Protein AF-A0A928LEC6-F1 (afdb_monomer_lite)

Foldseek 3Di:
DDDDLDQADPVLVVVVVVVVVVLVVVVWAWAADDDPSAQKTKTWADLDPFKIWIWMWGGDRQKIKIKTAMATPVQCVPPPNVCVCNHPNADSLRHLQIAMAIGRDDVSVVVVVVVRVVRCVVCSNPDPVVSNVVSVVLVVVLLVLLVVLCVVVPWDDDDQKTWDDLDPFKIKIWGQDQDPVGRFTWTKIFIATPPDPDPRTQFIDTWDDPPQPRPDSNHDDPVRSNVSCVPTVNVVSVVVSVDRLLRVLDDVVRVVGGDDPQVPDPPRSHDPPPPVPD

Structure (mmCIF, N/CA/C/O backbone):
data_AF-A0A928LEC6-F1
#
_entry.id   AF-A0A928LEC6-F1
#
loop_
_atom_site.group_PDB
_atom_site.id
_atom_site.type_symbol
_atom_site.label_atom_id
_atom_site.label_alt_id
_atom_site.label_comp_id
_atom_site.label_asym_id
_atom_site.label_entity_id
_atom_site.label_seq_id
_atom_site.pdbx_PDB_ins_code
_atom_site.Cartn_x
_atom_site.Cartn_y
_atom_site.Cartn_z
_atom_site.occupancy
_atom_site.B_iso_or_equiv
_atom_site.auth_seq_id
_atom_site.auth_comp_id
_atom_site.auth_asym_id
_atom_site.auth_atom_id
_atom_site.pdbx_PDB_model_num
ATOM 1 N N . MET A 1 1 ? -21.096 3.100 -11.291 1.00 30.78 1 MET A N 1
ATOM 2 C CA . MET A 1 1 ? -21.038 3.917 -12.523 1.00 30.78 1 MET A CA 1
ATOM 3 C C . MET A 1 1 ? -19.631 3.785 -13.068 1.00 30.78 1 MET A C 1
ATOM 5 O O . MET A 1 1 ? -18.706 3.880 -12.272 1.00 30.78 1 MET A O 1
ATOM 9 N N . SER A 1 2 ? -19.456 3.503 -14.357 1.00 30.94 2 SER A N 1
ATOM 10 C CA . SER A 1 2 ? -18.139 3.587 -14.995 1.00 30.94 2 SER A CA 1
ATOM 11 C C . SER A 1 2 ? -17.730 5.054 -15.085 1.00 30.94 2 SER A C 1
ATOM 13 O O . SER A 1 2 ? -18.516 5.862 -15.577 1.00 30.94 2 SER A O 1
ATOM 15 N N . ALA A 1 3 ? -16.529 5.398 -14.623 1.00 36.38 3 ALA A N 1
ATOM 16 C CA . ALA A 1 3 ? -15.940 6.681 -14.977 1.00 36.38 3 ALA A CA 1
ATOM 17 C C . ALA A 1 3 ? -15.685 6.684 -16.489 1.00 36.38 3 ALA A C 1
ATOM 19 O O . ALA A 1 3 ? -15.068 5.754 -17.012 1.00 36.38 3 ALA A O 1
ATOM 20 N N . GLU A 1 4 ? -16.182 7.698 -17.192 1.00 40.38 4 GLU A N 1
ATOM 21 C CA . GLU A 1 4 ? -15.806 7.924 -18.585 1.00 40.38 4 GLU A CA 1
ATOM 22 C C . GLU A 1 4 ? -14.302 8.209 -18.626 1.00 40.38 4 GLU A C 1
ATOM 24 O O . GLU A 1 4 ? -13.801 9.050 -17.874 1.00 40.38 4 GLU A O 1
ATOM 29 N N . SER A 1 5 ? -13.562 7.495 -19.475 1.00 50.56 5 SER A N 1
ATOM 30 C CA . SER A 1 5 ? -12.120 7.688 -19.604 1.00 50.56 5 SER A CA 1
ATOM 31 C C . SER A 1 5 ? -11.840 9.008 -20.325 1.00 50.56 5 SER A C 1
ATOM 33 O O . SER A 1 5 ? -11.641 9.022 -21.543 1.00 50.56 5 SER A O 1
ATOM 35 N N . LYS A 1 6 ? -11.826 10.119 -19.573 1.00 61.12 6 LYS A N 1
ATOM 36 C CA . LYS A 1 6 ? -11.237 11.386 -20.022 1.00 61.12 6 LYS A CA 1
ATOM 37 C C . LYS A 1 6 ? -9.862 11.079 -20.621 1.00 61.12 6 LYS A C 1
ATOM 39 O O . LYS A 1 6 ? -9.008 10.502 -19.948 1.00 61.12 6 LYS A O 1
ATOM 44 N N . SER A 1 7 ? -9.637 11.480 -21.868 1.00 76.06 7 SER A N 1
ATOM 45 C CA . SER A 1 7 ? -8.299 11.464 -22.457 1.00 76.06 7 SER A CA 1
ATOM 46 C C . SER A 1 7 ? -7.363 12.331 -21.614 1.00 76.06 7 SER A C 1
ATOM 48 O O . SER A 1 7 ? -7.722 13.466 -21.296 1.00 76.06 7 SER A O 1
ATOM 50 N N . LEU A 1 8 ? -6.172 11.824 -21.284 1.00 84.19 8 LEU A N 1
ATOM 51 C CA . LEU A 1 8 ? -5.154 12.604 -20.573 1.00 84.19 8 LEU A CA 1
ATOM 52 C C . LEU A 1 8 ? -4.852 13.923 -21.312 1.00 84.19 8 LEU A C 1
ATOM 54 O O . LEU A 1 8 ? -4.849 13.918 -22.547 1.00 84.19 8 LEU A O 1
ATOM 58 N N . PRO A 1 9 ? -4.537 15.021 -20.605 1.00 89.94 9 PRO A N 1
ATOM 59 C CA . PRO A 1 9 ? -4.053 16.249 -21.231 1.00 89.94 9 PRO A CA 1
ATOM 60 C C . PRO A 1 9 ? -2.829 16.020 -22.129 1.00 89.94 9 PRO A C 1
ATOM 62 O O . PRO A 1 9 ? -2.006 15.135 -21.886 1.00 89.94 9 PRO A O 1
ATOM 65 N N . SER A 1 10 ? -2.711 16.803 -23.203 1.00 88.75 10 SER A N 1
ATOM 66 C CA . SER A 1 10 ? -1.704 16.596 -24.256 1.00 88.75 10 SER A CA 1
ATOM 67 C C . SER A 1 10 ? -0.261 16.796 -23.783 1.00 88.75 10 SER A C 1
ATOM 69 O O . SER A 1 10 ? 0.657 16.180 -24.325 1.00 88.75 10 SER A O 1
ATOM 71 N N . ASP A 1 11 ? -0.045 17.628 -22.767 1.00 90.88 11 ASP A N 1
ATOM 72 C CA . ASP A 1 11 ? 1.243 17.815 -22.098 1.00 90.88 11 ASP A CA 1
ATOM 73 C C . ASP A 1 11 ? 1.614 16.591 -21.243 1.00 90.88 11 ASP A C 1
ATOM 75 O O . ASP A 1 11 ? 2.742 16.109 -21.341 1.00 90.88 11 ASP A O 1
ATOM 79 N N . ILE A 1 12 ? 0.660 16.016 -20.499 1.00 92.94 12 ILE A N 1
ATOM 80 C CA . ILE A 1 12 ? 0.846 14.762 -19.754 1.00 92.94 12 ILE A CA 1
ATOM 81 C C . ILE A 1 12 ? 1.147 13.609 -20.720 1.00 92.94 12 ILE A C 1
ATOM 83 O O . ILE A 1 12 ? 2.111 12.876 -20.507 1.00 92.94 12 ILE A O 1
ATOM 87 N N . GLN A 1 13 ? 0.401 13.484 -21.827 1.00 90.75 13 GLN A N 1
ATOM 88 C CA . GLN A 1 13 ? 0.708 12.501 -22.878 1.00 90.75 13 GLN A CA 1
ATOM 89 C C . GLN A 1 13 ? 2.130 12.689 -23.436 1.00 90.75 13 GLN A C 1
ATOM 91 O O . GLN A 1 13 ? 2.861 11.714 -23.598 1.00 90.75 13 GLN A O 1
ATOM 96 N N . SER A 1 14 ? 2.550 13.936 -23.677 1.00 92.44 14 SER A N 1
ATOM 97 C CA . SER A 1 14 ? 3.886 14.255 -24.203 1.00 92.44 14 SER A CA 1
ATOM 98 C C . SER A 1 14 ? 5.011 13.949 -23.204 1.00 92.44 14 SER A C 1
ATOM 100 O O . SER A 1 14 ? 6.035 13.387 -23.593 1.00 92.44 14 SER A O 1
ATOM 102 N N . LYS A 1 15 ? 4.821 14.262 -21.912 1.00 93.94 15 LYS A N 1
ATOM 103 C CA . LYS A 1 15 ? 5.746 13.899 -20.822 1.00 93.94 15 LYS A CA 1
ATOM 104 C C . LYS A 1 15 ? 5.881 12.378 -20.688 1.00 93.94 15 LYS A C 1
ATOM 106 O O . LYS A 1 15 ? 6.994 11.869 -20.596 1.00 93.94 15 LYS A O 1
ATOM 111 N N . ILE A 1 16 ? 4.771 11.640 -20.741 1.00 93.94 16 ILE A N 1
ATOM 112 C CA . ILE A 1 16 ? 4.792 10.171 -20.685 1.00 93.94 16 ILE A CA 1
ATOM 113 C C . ILE A 1 16 ? 5.519 9.602 -21.905 1.00 93.94 16 ILE A C 1
ATOM 115 O O . ILE A 1 16 ? 6.412 8.779 -21.745 1.00 93.94 16 ILE A O 1
ATOM 119 N N . GLU A 1 17 ? 5.223 10.074 -23.115 1.00 93.88 17 GLU A N 1
ATOM 120 C CA . GLU A 1 17 ? 5.878 9.605 -24.342 1.00 93.88 17 GLU A CA 1
ATOM 121 C C . GLU A 1 17 ? 7.390 9.915 -24.387 1.00 93.88 17 GLU A C 1
ATOM 123 O O . GLU A 1 17 ? 8.164 9.135 -24.949 1.00 93.88 17 GLU A O 1
ATOM 128 N N . LYS A 1 18 ? 7.838 11.007 -23.746 1.00 95.88 18 LYS A N 1
ATOM 129 C CA . LYS A 1 18 ? 9.259 11.265 -23.445 1.00 95.88 18 LYS A CA 1
ATOM 130 C C . LYS A 1 18 ? 9.825 10.161 -22.542 1.00 95.88 18 LYS A C 1
ATOM 132 O O . LYS A 1 18 ? 10.801 9.516 -22.922 1.00 95.88 18 LYS A O 1
ATOM 137 N N . TYR A 1 19 ? 9.199 9.887 -21.396 1.00 96.50 19 TYR A N 1
ATOM 138 C CA . TYR A 1 19 ? 9.690 8.878 -20.445 1.00 96.50 19 TYR A CA 1
ATOM 139 C C . TYR A 1 19 ? 9.672 7.453 -21.016 1.00 96.50 19 TYR A C 1
ATOM 141 O O . TYR A 1 19 ? 10.639 6.721 -20.830 1.00 96.50 19 TYR A O 1
ATOM 149 N N . ARG A 1 20 ? 8.647 7.063 -21.788 1.00 95.38 20 ARG A N 1
ATOM 150 C CA . ARG A 1 20 ? 8.592 5.760 -22.483 1.00 95.38 20 ARG A CA 1
ATOM 151 C C . ARG A 1 20 ? 9.821 5.549 -23.379 1.00 95.38 20 ARG A C 1
ATOM 153 O O . ARG A 1 20 ? 10.425 4.474 -23.367 1.00 95.38 20 ARG A O 1
ATOM 160 N N . LYS A 1 21 ? 10.241 6.590 -24.109 1.00 96.88 21 LYS A N 1
ATOM 161 C CA . LYS A 1 21 ? 11.452 6.574 -24.951 1.00 96.88 21 LYS A CA 1
ATOM 162 C C . LYS A 1 21 ? 12.739 6.529 -24.132 1.00 96.88 21 LYS A C 1
ATOM 164 O O . LYS A 1 21 ? 13.628 5.756 -24.474 1.00 96.88 21 LYS A O 1
ATOM 169 N N . GLU A 1 22 ? 12.831 7.302 -23.051 1.00 97.12 22 GLU A N 1
ATOM 170 C CA . GLU A 1 22 ? 13.989 7.285 -22.146 1.00 97.12 22 GLU A CA 1
ATOM 171 C C . GLU A 1 22 ? 14.182 5.905 -21.489 1.00 97.12 22 GLU A C 1
ATOM 173 O O . GLU A 1 22 ? 15.276 5.348 -21.554 1.00 97.12 22 GLU A O 1
ATOM 178 N N . LEU A 1 23 ? 13.124 5.297 -20.939 1.00 97.25 23 LEU A N 1
ATOM 179 C CA . LEU A 1 23 ? 13.175 3.958 -20.328 1.00 97.25 23 LEU A CA 1
ATOM 180 C C . LEU A 1 23 ? 13.556 2.873 -21.351 1.00 97.25 23 LEU A C 1
ATOM 182 O O . LEU A 1 23 ? 14.374 1.999 -21.054 1.00 97.25 23 LEU A O 1
ATOM 186 N N . THR A 1 24 ? 13.034 2.966 -22.578 1.00 96.44 24 THR A N 1
ATOM 187 C CA . THR A 1 24 ? 13.409 2.065 -23.683 1.00 96.44 24 THR A CA 1
ATOM 188 C C . THR A 1 24 ? 14.886 2.232 -24.066 1.00 96.44 24 THR A C 1
ATOM 190 O O . THR A 1 24 ? 15.598 1.242 -24.230 1.00 96.44 24 THR A O 1
ATOM 193 N N . ALA A 1 25 ? 15.392 3.469 -24.140 1.00 97.25 25 ALA A N 1
ATOM 194 C CA . ALA A 1 25 ? 16.805 3.753 -24.417 1.00 97.25 25 ALA A CA 1
ATOM 195 C C . ALA A 1 25 ? 17.750 3.276 -23.293 1.00 97.25 25 ALA A C 1
ATOM 197 O O . ALA A 1 25 ? 18.889 2.901 -23.565 1.00 97.25 25 ALA A O 1
ATOM 198 N N . LEU A 1 26 ? 17.266 3.213 -22.047 1.00 95.88 26 LEU A N 1
ATOM 199 C CA . LEU A 1 26 ? 17.955 2.607 -20.897 1.00 95.88 26 LEU A CA 1
ATOM 200 C C . LEU A 1 26 ? 17.866 1.063 -20.869 1.00 95.88 26 LEU A C 1
ATOM 202 O O . LEU A 1 26 ? 18.343 0.419 -19.924 1.00 95.88 26 LEU A O 1
ATOM 206 N N . GLY A 1 27 ? 17.280 0.447 -21.900 1.00 96.25 27 GLY A N 1
ATOM 207 C CA . GLY A 1 27 ? 17.174 -1.003 -22.051 1.00 96.25 27 GLY A CA 1
ATOM 208 C C . GLY A 1 27 ? 16.100 -1.647 -21.173 1.00 96.25 27 GLY A C 1
ATOM 209 O O . GLY A 1 27 ? 16.264 -2.801 -20.778 1.00 96.25 27 GLY A O 1
ATOM 210 N N . MET A 1 28 ? 15.034 -0.919 -20.828 1.00 97.19 28 MET A N 1
ATOM 211 C CA . MET A 1 28 ? 13.810 -1.521 -20.291 1.00 97.19 28 MET A CA 1
ATOM 212 C C . MET A 1 28 ? 12.896 -1.992 -21.430 1.00 97.19 28 MET A C 1
ATOM 214 O O . MET A 1 28 ? 12.868 -1.402 -22.507 1.00 97.19 28 MET A O 1
ATOM 218 N N . SER A 1 29 ? 12.133 -3.054 -21.180 1.00 96.06 29 SER A N 1
ATOM 219 C CA . SER A 1 29 ? 11.074 -3.550 -22.064 1.00 96.06 29 SER A CA 1
ATOM 220 C C . SER A 1 29 ? 9.717 -3.025 -21.598 1.00 96.06 29 SER A C 1
ATOM 222 O O . SER A 1 29 ? 9.441 -3.029 -20.400 1.00 96.06 29 SER A O 1
ATOM 224 N N . GLU A 1 30 ? 8.865 -2.601 -22.529 1.00 95.12 30 GLU A N 1
ATOM 225 C CA . GLU A 1 30 ? 7.467 -2.245 -22.254 1.00 95.12 30 GLU A CA 1
ATOM 226 C C . GLU A 1 30 ? 6.567 -3.486 -22.374 1.00 95.12 30 GLU A C 1
ATOM 228 O O . GLU A 1 30 ? 6.736 -4.292 -23.290 1.00 95.12 30 GLU A O 1
ATOM 233 N N . ALA A 1 31 ? 5.609 -3.650 -21.461 1.00 92.75 31 ALA A N 1
ATOM 234 C CA . ALA A 1 31 ? 4.648 -4.750 -21.509 1.00 92.75 31 ALA A CA 1
ATOM 235 C C . ALA A 1 31 ? 3.626 -4.584 -22.652 1.00 92.75 31 ALA A C 1
ATOM 237 O O . ALA A 1 31 ? 3.082 -3.505 -22.885 1.00 92.75 31 ALA A O 1
ATOM 238 N N . THR A 1 32 ? 3.321 -5.684 -23.342 1.00 86.81 32 THR A N 1
ATOM 239 C CA . THR A 1 32 ? 2.585 -5.686 -24.623 1.00 86.81 32 THR A CA 1
ATOM 240 C C . THR A 1 32 ? 1.074 -5.440 -24.474 1.00 86.81 32 THR A C 1
ATOM 242 O O . THR A 1 32 ? 0.418 -4.989 -25.412 1.00 86.81 32 THR A O 1
ATOM 245 N N . LYS A 1 33 ? 0.491 -5.770 -23.315 1.00 66.56 33 LYS A N 1
ATOM 246 C CA . LYS A 1 33 ? -0.950 -5.743 -23.034 1.00 66.56 33 LYS A CA 1
ATOM 247 C C . LYS A 1 33 ? -1.255 -5.013 -21.722 1.00 66.56 33 LYS A C 1
ATOM 249 O O . LYS A 1 33 ? -1.420 -5.614 -20.665 1.00 66.56 33 LYS A O 1
ATOM 254 N N . ARG A 1 34 ? -1.552 -3.723 -21.836 1.00 59.88 34 ARG A N 1
ATOM 255 C CA . ARG A 1 34 ? -2.706 -3.139 -21.133 1.00 59.88 34 ARG A CA 1
ATOM 256 C C . ARG A 1 34 ? -3.550 -2.370 -22.148 1.00 59.88 34 ARG A C 1
ATOM 258 O O . ARG A 1 34 ? -3.103 -2.113 -23.261 1.00 59.88 34 ARG A O 1
ATOM 265 N N . ASN A 1 35 ? -4.814 -2.130 -21.805 1.00 61.69 35 ASN A N 1
ATOM 266 C CA . ASN A 1 35 ? -5.815 -1.547 -22.705 1.00 61.69 35 ASN A CA 1
ATOM 267 C C . ASN A 1 35 ? -5.263 -0.275 -23.402 1.00 61.69 35 ASN A C 1
ATOM 269 O O . ASN A 1 35 ? -4.761 0.587 -22.689 1.00 61.69 35 ASN A O 1
ATOM 273 N N . PRO A 1 36 ? -5.367 -0.098 -24.736 1.00 58.91 36 PRO A N 1
ATOM 274 C CA . PRO A 1 36 ? -4.869 1.105 -25.417 1.00 58.91 36 PRO A CA 1
ATOM 275 C C . PRO A 1 36 ? -5.445 2.440 -24.911 1.00 58.91 36 PRO A C 1
ATOM 277 O O . PRO A 1 36 ? -4.837 3.480 -25.136 1.00 58.91 36 PRO A O 1
ATOM 280 N N . SER A 1 37 ? -6.590 2.429 -24.214 1.00 59.06 37 SER A N 1
ATOM 281 C CA . SER A 1 37 ? -7.152 3.607 -23.530 1.00 59.06 37 SER A CA 1
ATOM 282 C C . SER A 1 37 ? -6.725 3.742 -22.054 1.00 59.06 37 SER A C 1
ATOM 284 O O . SER A 1 37 ? -7.361 4.472 -21.294 1.00 59.06 37 SER A O 1
ATOM 286 N N . SER A 1 38 ? -5.719 2.986 -21.612 1.00 73.44 38 SER A N 1
ATOM 287 C CA . SER A 1 38 ? -5.212 2.971 -20.237 1.00 73.44 38 SER A CA 1
ATOM 288 C C . SER A 1 38 ? -4.228 4.113 -20.011 1.00 73.44 38 SER A C 1
ATOM 290 O O . SER A 1 38 ? -3.266 4.259 -20.760 1.00 73.44 38 SER A O 1
ATOM 292 N N . SER A 1 39 ? -4.396 4.872 -18.928 1.00 85.44 39 SER A N 1
ATOM 293 C CA . SER A 1 39 ? -3.426 5.884 -18.492 1.00 85.44 39 SER A CA 1
ATOM 294 C C . SER A 1 39 ? -2.245 5.279 -17.717 1.00 85.44 39 SER A C 1
ATOM 296 O O . SER A 1 39 ? -1.710 5.921 -16.819 1.00 85.44 39 SER A O 1
ATOM 298 N N . HIS A 1 40 ? -1.855 4.036 -18.015 1.00 90.62 40 HIS A N 1
ATOM 299 C CA . HIS A 1 40 ? -0.952 3.221 -17.194 1.00 90.62 40 HIS A CA 1
ATOM 300 C C . HIS A 1 40 ? -0.072 2.335 -18.082 1.00 90.62 40 HIS A C 1
ATOM 302 O O . HIS A 1 40 ? -0.594 1.466 -18.786 1.00 90.62 40 HIS A O 1
ATOM 308 N N . TRP A 1 41 ? 1.242 2.553 -18.017 1.00 93.31 41 TRP A N 1
ATOM 309 C CA . TRP A 1 41 ? 2.292 1.892 -18.800 1.00 93.31 41 TRP A CA 1
ATOM 310 C C . TRP A 1 41 ? 3.282 1.189 -17.872 1.00 93.31 41 TRP A C 1
ATOM 312 O O . TRP A 1 41 ? 3.571 1.682 -16.782 1.00 93.31 41 TRP A O 1
ATOM 322 N N . TYR A 1 42 ? 3.796 0.038 -18.301 1.00 94.75 42 TYR A N 1
ATOM 323 C CA . TYR A 1 42 ? 4.443 -0.929 -17.413 1.00 94.75 42 TYR A CA 1
ATOM 324 C C . TYR A 1 42 ? 5.769 -1.393 -18.015 1.00 94.75 42 TYR A C 1
ATOM 326 O O . TYR A 1 42 ? 5.772 -2.159 -18.980 1.00 94.75 42 TYR A O 1
ATOM 334 N N . PHE A 1 43 ? 6.888 -0.915 -17.461 1.00 96.75 43 PHE A N 1
ATOM 335 C CA . PHE A 1 43 ? 8.235 -1.244 -17.928 1.00 96.75 43 PHE A CA 1
ATOM 336 C C . PHE A 1 43 ? 8.939 -2.188 -16.963 1.00 96.75 43 PHE A C 1
ATOM 338 O O . PHE A 1 43 ? 8.870 -2.024 -15.745 1.00 96.75 43 PHE A O 1
ATOM 345 N N . TYR A 1 44 ? 9.684 -3.144 -17.512 1.00 96.81 44 TYR A N 1
ATOM 346 C CA . TYR A 1 44 ? 10.502 -4.073 -16.740 1.00 96.81 44 TYR A CA 1
ATOM 347 C C . TYR A 1 44 ? 11.890 -4.261 -17.361 1.00 96.81 44 TYR A C 1
ATOM 349 O O . TYR A 1 44 ? 12.090 -4.124 -18.568 1.00 96.81 44 TYR A O 1
ATOM 357 N N . LYS A 1 45 ? 12.866 -4.617 -16.529 1.00 96.38 45 LYS A N 1
ATOM 358 C CA . LYS A 1 45 ? 14.221 -4.994 -16.938 1.00 96.38 45 LYS A CA 1
ATOM 359 C C . LYS A 1 45 ? 14.681 -6.168 -16.071 1.00 96.38 45 LYS A C 1
ATOM 361 O O . LYS A 1 45 ? 14.861 -5.972 -14.870 1.00 96.38 45 LYS A O 1
ATOM 366 N N . PRO A 1 46 ? 14.825 -7.390 -16.617 1.00 94.56 46 PRO A N 1
ATOM 367 C CA . PRO A 1 46 ? 15.352 -8.521 -15.857 1.00 94.56 46 PRO A CA 1
ATOM 368 C C . PRO A 1 46 ? 16.766 -8.209 -15.358 1.00 94.56 46 PRO A C 1
ATOM 370 O O . PRO A 1 46 ? 17.589 -7.723 -16.134 1.00 94.56 46 PRO A O 1
ATOM 373 N N . THR A 1 47 ? 17.047 -8.479 -14.082 1.00 94.50 47 THR A N 1
ATOM 374 C CA . THR A 1 47 ? 18.385 -8.262 -13.494 1.00 94.50 47 THR A CA 1
ATOM 375 C C . THR A 1 47 ? 18.990 -9.538 -12.916 1.00 94.50 47 THR A C 1
ATOM 377 O O . THR A 1 47 ? 20.211 -9.682 -12.897 1.00 94.50 47 THR A O 1
ATOM 380 N N . THR A 1 48 ? 18.153 -10.507 -12.532 1.00 91.50 48 THR A N 1
ATOM 381 C CA . THR A 1 48 ? 18.568 -11.886 -12.250 1.00 91.50 48 THR A CA 1
ATOM 382 C C . THR A 1 48 ? 17.581 -12.883 -12.858 1.00 91.50 48 THR A C 1
ATOM 384 O O . THR A 1 48 ? 16.493 -12.524 -13.307 1.00 91.50 48 THR A O 1
ATOM 387 N N . ASP A 1 49 ? 17.934 -14.165 -12.778 1.00 88.56 49 ASP A N 1
ATOM 388 C CA . ASP A 1 49 ? 17.088 -15.330 -13.060 1.00 88.56 49 ASP A CA 1
ATOM 389 C C . ASP A 1 49 ? 15.635 -15.229 -12.531 1.00 88.56 49 ASP A C 1
ATOM 391 O O . ASP A 1 49 ? 14.714 -15.795 -13.127 1.00 88.56 49 ASP A O 1
ATOM 395 N N . LEU A 1 50 ? 15.427 -14.560 -11.389 1.00 93.00 50 LEU A N 1
ATOM 396 C CA . LEU A 1 50 ? 14.163 -14.548 -10.637 1.00 93.00 50 LEU A CA 1
ATOM 397 C C . LEU A 1 50 ? 13.715 -13.148 -10.180 1.00 93.00 50 LEU A C 1
ATOM 399 O O . LEU A 1 50 ? 12.788 -13.042 -9.363 1.00 93.00 50 LEU A O 1
ATOM 403 N N . THR A 1 51 ? 14.355 -12.086 -10.680 1.00 94.81 51 THR A N 1
ATOM 404 C CA . THR A 1 51 ? 14.054 -10.690 -10.325 1.00 94.81 51 THR A CA 1
ATOM 405 C C . THR A 1 51 ? 14.131 -9.758 -11.535 1.00 94.81 51 THR A C 1
ATOM 407 O O . THR A 1 51 ? 14.951 -9.931 -12.441 1.00 94.81 51 THR A O 1
ATOM 410 N N . ALA A 1 52 ? 13.272 -8.742 -11.537 1.00 96.38 52 ALA A N 1
ATOM 411 C CA . ALA A 1 52 ? 13.311 -7.645 -12.494 1.00 96.38 52 ALA A CA 1
ATOM 412 C C . ALA A 1 52 ? 13.139 -6.307 -11.772 1.00 96.38 52 ALA A C 1
ATOM 414 O O . ALA A 1 52 ? 12.374 -6.210 -10.807 1.00 96.38 52 ALA A O 1
ATOM 415 N N . PHE A 1 53 ? 13.824 -5.284 -12.279 1.00 98.06 53 PHE A N 1
ATOM 416 C CA . PHE A 1 53 ? 13.519 -3.897 -11.963 1.00 98.06 53 PHE A CA 1
ATOM 417 C C . PHE A 1 53 ? 12.282 -3.463 -12.747 1.00 98.06 53 PHE A C 1
ATOM 419 O O . PHE A 1 53 ? 12.166 -3.774 -13.933 1.00 98.06 53 PHE A O 1
ATOM 426 N N . ILE A 1 54 ? 11.373 -2.757 -12.087 1.00 97.56 54 ILE A N 1
ATOM 427 C CA . ILE A 1 54 ? 10.075 -2.324 -12.598 1.00 97.56 54 ILE A CA 1
ATOM 428 C C . ILE A 1 54 ? 10.002 -0.799 -12.514 1.00 97.56 54 ILE A C 1
ATOM 430 O O . ILE A 1 54 ? 10.377 -0.218 -11.495 1.00 97.56 54 ILE A O 1
ATOM 434 N N . VAL A 1 55 ? 9.491 -0.163 -13.569 1.00 97.88 55 VAL A N 1
ATOM 435 C CA . VAL A 1 55 ? 9.111 1.256 -13.585 1.00 97.88 55 VAL A CA 1
ATOM 436 C C . VAL A 1 55 ? 7.755 1.370 -14.275 1.00 97.88 55 VAL A C 1
ATOM 438 O O . VAL A 1 55 ? 7.631 1.184 -15.483 1.00 97.88 55 VAL A O 1
ATOM 441 N N . ASN A 1 56 ? 6.726 1.684 -13.501 1.00 96.31 56 ASN A N 1
ATOM 442 C CA . ASN A 1 56 ? 5.365 1.858 -13.984 1.00 96.31 56 ASN A CA 1
ATOM 443 C C . ASN A 1 56 ? 5.029 3.349 -14.006 1.00 96.31 56 ASN A C 1
ATOM 445 O O . ASN A 1 56 ? 5.236 4.051 -13.017 1.00 96.31 56 ASN A O 1
ATOM 449 N N . LEU A 1 57 ? 4.500 3.829 -15.131 1.00 95.62 57 LEU A N 1
ATOM 450 C CA . LEU A 1 57 ? 4.092 5.219 -15.333 1.00 95.62 57 LEU A CA 1
ATOM 451 C C . LEU A 1 57 ? 2.567 5.290 -15.365 1.00 95.62 57 LEU A C 1
ATOM 453 O O . LEU A 1 57 ? 1.939 4.592 -16.162 1.00 95.62 57 LEU A O 1
ATOM 457 N N . LYS A 1 58 ? 1.962 6.153 -14.551 1.00 94.12 58 LYS A N 1
ATOM 458 C CA . LYS A 1 58 ? 0.515 6.385 -14.523 1.00 94.12 58 LYS A CA 1
ATOM 459 C C . LYS A 1 58 ? 0.202 7.868 -14.705 1.00 94.12 58 LYS A C 1
ATOM 461 O O . LYS A 1 58 ? 0.522 8.697 -13.859 1.00 94.12 58 LYS A O 1
ATOM 466 N N . GLY A 1 59 ? -0.436 8.207 -15.819 1.00 92.06 59 GLY A N 1
ATOM 467 C CA . GLY A 1 59 ? -0.901 9.560 -16.104 1.00 92.06 59 GLY A CA 1
ATOM 468 C C . GLY A 1 59 ? -2.186 9.895 -15.351 1.00 92.06 59 GLY A C 1
ATOM 469 O O . GLY A 1 59 ? -3.109 9.080 -15.290 1.00 92.06 59 GLY A O 1
ATOM 470 N N . ASN A 1 60 ? -2.254 11.116 -1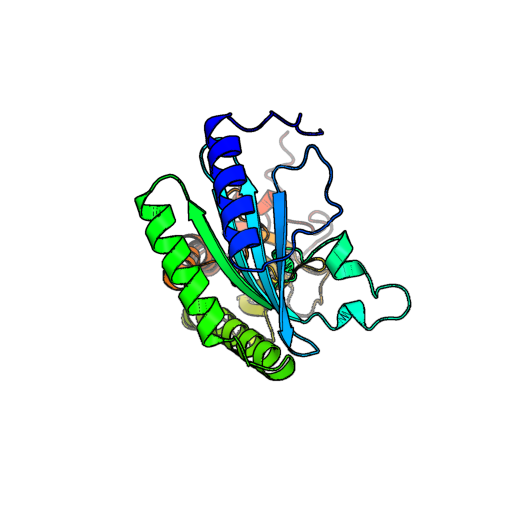4.827 1.00 91.19 60 ASN A N 1
ATOM 471 C CA . ASN A 1 60 ? -3.434 11.712 -14.202 1.00 91.19 60 ASN A CA 1
ATOM 472 C C . ASN A 1 60 ? -3.702 13.100 -14.832 1.00 91.19 60 ASN A C 1
ATOM 474 O O . ASN A 1 60 ? -2.980 13.527 -15.729 1.00 91.19 60 ASN A O 1
ATOM 478 N N . GLU A 1 61 ? -4.741 13.817 -14.389 1.00 89.81 61 GLU A N 1
ATOM 479 C CA . GLU A 1 61 ? -5.160 15.096 -15.007 1.00 89.81 61 GLU A CA 1
ATOM 480 C C . GLU A 1 61 ? -4.139 16.244 -14.822 1.00 89.81 61 GLU A C 1
ATOM 482 O O . GLU A 1 61 ? -4.153 17.189 -15.601 1.00 89.81 61 GLU A O 1
ATOM 487 N N . PHE A 1 62 ? -3.225 16.154 -13.844 1.00 90.94 62 PHE A N 1
ATOM 488 C CA . PHE A 1 62 ? -2.251 17.221 -13.535 1.00 90.94 62 PHE A CA 1
ATOM 489 C C . PHE A 1 62 ? -0.810 16.738 -13.287 1.00 90.94 62 PHE A C 1
ATOM 491 O O . PHE A 1 62 ? 0.089 17.558 -13.122 1.00 90.94 62 PHE A O 1
ATOM 498 N N . TYR A 1 63 ? -0.578 15.424 -13.219 1.00 93.88 63 TYR A N 1
ATOM 499 C CA . TYR A 1 63 ? 0.701 14.841 -12.802 1.00 93.88 63 TYR A CA 1
ATOM 500 C C . TYR A 1 63 ? 0.886 13.418 -13.339 1.00 93.88 63 TYR A C 1
ATOM 502 O O . TYR A 1 63 ? -0.067 12.772 -13.787 1.00 93.88 63 TYR A O 1
ATOM 510 N N . ILE A 1 64 ? 2.114 12.911 -13.245 1.00 95.44 64 ILE A N 1
ATOM 511 C CA . ILE A 1 64 ? 2.456 11.510 -13.511 1.00 95.44 64 ILE A CA 1
ATOM 512 C C . ILE A 1 64 ? 2.829 10.850 -12.183 1.00 95.44 64 ILE A C 1
ATOM 514 O O . ILE A 1 64 ? 3.726 11.311 -11.488 1.00 95.44 64 ILE A O 1
ATOM 518 N N . GLU A 1 65 ? 2.135 9.780 -11.820 1.00 95.19 65 GLU A N 1
ATOM 519 C CA . GLU A 1 65 ? 2.537 8.884 -10.737 1.00 95.19 65 GLU A CA 1
ATOM 520 C C . GLU A 1 65 ? 3.537 7.867 -11.305 1.00 95.19 65 GLU A C 1
ATOM 522 O O . GLU A 1 65 ? 3.298 7.279 -12.362 1.00 95.19 65 GLU A O 1
ATOM 527 N N . VAL A 1 66 ? 4.659 7.667 -10.618 1.00 96.56 66 VAL A N 1
ATOM 528 C CA . VAL A 1 66 ? 5.681 6.680 -10.976 1.00 96.56 66 VAL A CA 1
ATOM 529 C C . VAL A 1 66 ? 5.840 5.703 -9.823 1.00 96.56 66 VAL A C 1
ATOM 531 O O . VAL A 1 66 ? 6.258 6.098 -8.736 1.00 96.56 66 VAL A O 1
ATOM 534 N N . ALA A 1 67 ? 5.522 4.432 -10.059 1.00 95.69 67 ALA A N 1
ATOM 535 C CA . ALA A 1 67 ? 5.767 3.345 -9.115 1.00 95.69 67 ALA A CA 1
ATOM 536 C C . ALA A 1 67 ? 6.974 2.537 -9.596 1.00 95.69 67 ALA A C 1
ATOM 538 O O . ALA A 1 67 ? 6.989 2.068 -10.734 1.00 95.69 67 ALA A O 1
ATOM 539 N N . TYR A 1 68 ? 7.994 2.388 -8.756 1.00 97.44 68 TYR A N 1
ATOM 540 C CA . TYR A 1 68 ? 9.256 1.764 -9.152 1.00 97.44 68 TYR A CA 1
ATOM 541 C C . TYR A 1 68 ? 9.808 0.838 -8.069 1.00 97.44 68 TYR A C 1
ATOM 543 O O . TYR A 1 68 ? 9.426 0.916 -6.899 1.00 97.44 68 TYR A O 1
ATOM 551 N N . GLY A 1 69 ? 10.700 -0.065 -8.474 1.00 96.88 69 GLY A N 1
ATOM 552 C CA . GLY A 1 69 ? 11.414 -0.956 -7.565 1.00 96.88 69 GLY A CA 1
ATOM 553 C C . GLY A 1 69 ? 11.623 -2.351 -8.129 1.00 96.88 69 GLY A C 1
ATOM 554 O O . GLY A 1 69 ? 11.707 -2.533 -9.339 1.00 96.88 69 GLY A O 1
ATOM 555 N N . TYR A 1 70 ? 11.732 -3.350 -7.257 1.00 96.69 70 TYR A N 1
ATOM 556 C CA . TYR A 1 70 ? 12.071 -4.717 -7.654 1.00 96.69 70 TYR A CA 1
ATOM 557 C C . TYR A 1 70 ? 10.944 -5.703 -7.379 1.00 96.69 70 TYR A C 1
ATOM 559 O O . TYR A 1 70 ? 10.378 -5.740 -6.285 1.00 96.69 70 TYR A O 1
ATOM 567 N N . ALA A 1 71 ? 10.663 -6.551 -8.366 1.00 94.12 71 ALA A N 1
ATOM 568 C CA . ALA A 1 71 ? 9.678 -7.621 -8.291 1.00 94.12 71 ALA A CA 1
ATOM 569 C C . ALA A 1 71 ? 10.328 -8.990 -8.511 1.00 94.12 71 ALA A C 1
ATOM 571 O O . ALA A 1 71 ? 11.268 -9.124 -9.301 1.00 94.12 71 ALA A O 1
ATOM 572 N N . SER A 1 72 ? 9.801 -10.031 -7.860 1.00 90.94 72 SER A N 1
ATOM 573 C CA . SER A 1 72 ? 10.163 -11.399 -8.234 1.00 90.94 72 SER A CA 1
ATOM 574 C C . SER A 1 72 ? 9.415 -11.838 -9.488 1.00 90.94 72 SER A C 1
ATOM 576 O O . SER A 1 72 ? 8.189 -11.866 -9.512 1.00 90.94 72 SER A O 1
ATOM 578 N N . THR A 1 73 ? 10.155 -12.289 -10.496 1.00 88.94 73 THR A N 1
ATOM 579 C CA . THR A 1 73 ? 9.607 -12.847 -11.740 1.00 88.94 73 THR A CA 1
ATOM 580 C C . THR A 1 73 ? 9.230 -14.325 -11.616 1.00 88.94 73 THR A C 1
ATOM 582 O O . THR A 1 73 ? 8.857 -14.945 -12.601 1.00 88.94 73 THR A O 1
ATOM 585 N N . ALA A 1 74 ? 9.281 -14.921 -10.415 1.00 83.38 74 ALA A N 1
ATOM 586 C CA . ALA A 1 74 ? 9.059 -16.357 -10.209 1.00 83.38 74 ALA A CA 1
ATOM 587 C C . ALA A 1 74 ? 7.706 -16.882 -10.735 1.00 83.38 74 ALA A C 1
ATOM 589 O O . ALA A 1 74 ? 7.600 -18.068 -11.040 1.00 83.38 74 ALA A O 1
ATOM 590 N N . PHE A 1 75 ? 6.697 -16.015 -10.875 1.00 79.88 75 PHE A N 1
ATOM 591 C CA . PHE A 1 75 ? 5.408 -16.354 -11.482 1.00 79.88 75 PHE A CA 1
ATOM 592 C C . PHE A 1 75 ? 5.528 -16.767 -12.960 1.00 79.88 75 PHE A C 1
ATOM 594 O O . PHE A 1 75 ? 4.762 -17.618 -13.402 1.00 79.88 75 PHE A O 1
ATOM 601 N N . THR A 1 76 ? 6.521 -16.267 -13.708 1.00 77.81 76 THR A N 1
ATOM 602 C CA . THR A 1 76 ? 6.756 -16.684 -15.105 1.00 77.81 76 THR A CA 1
ATOM 603 C C . THR A 1 76 ? 7.314 -18.102 -15.224 1.00 77.81 76 THR A C 1
ATOM 605 O O . THR A 1 76 ? 7.297 -18.678 -16.304 1.00 77.81 76 THR A O 1
ATOM 608 N N . ARG A 1 77 ? 7.787 -18.706 -14.124 1.00 72.38 77 ARG A N 1
ATOM 609 C CA . ARG A 1 77 ? 8.224 -20.114 -14.098 1.00 72.38 77 ARG A CA 1
ATOM 610 C C . ARG A 1 77 ? 7.086 -21.093 -13.792 1.00 72.38 77 ARG A C 1
ATOM 612 O O . ARG A 1 77 ? 7.340 -22.284 -13.621 1.00 72.38 77 ARG A O 1
ATOM 619 N N . MET A 1 78 ? 5.843 -20.616 -13.704 1.00 77.19 78 MET A N 1
ATOM 620 C CA . MET A 1 78 ? 4.662 -21.477 -13.688 1.00 77.19 78 MET A CA 1
ATOM 621 C C . MET A 1 78 ? 4.302 -21.876 -15.122 1.00 77.19 78 MET A C 1
ATOM 623 O O . MET A 1 78 ? 4.257 -21.024 -16.005 1.00 77.19 78 MET A O 1
ATOM 627 N N . ALA A 1 79 ? 4.033 -23.164 -15.345 1.00 78.94 79 ALA A N 1
ATOM 628 C CA . ALA A 1 79 ? 3.712 -23.685 -16.672 1.00 78.94 79 ALA A CA 1
ATOM 629 C C . ALA A 1 79 ? 2.458 -23.004 -17.253 1.00 78.94 79 ALA A C 1
ATOM 631 O O . ALA A 1 79 ? 1.398 -23.019 -16.623 1.00 78.94 79 ALA A O 1
ATOM 632 N N . GLY A 1 80 ? 2.580 -22.417 -18.445 1.00 80.38 80 GLY A N 1
ATOM 633 C CA . GLY A 1 80 ? 1.537 -21.614 -19.092 1.00 80.38 80 GLY A CA 1
ATOM 634 C C . GLY A 1 80 ? 1.526 -20.125 -18.711 1.00 80.38 80 GLY A C 1
ATOM 635 O O . GLY A 1 80 ? 0.618 -19.408 -19.130 1.00 80.38 80 GLY A O 1
ATOM 636 N N . ALA A 1 81 ? 2.501 -19.648 -17.927 1.00 80.31 81 ALA A N 1
ATOM 637 C CA . ALA A 1 81 ? 2.673 -18.241 -17.548 1.00 80.31 81 ALA A CA 1
ATOM 638 C C . ALA A 1 81 ? 4.014 -17.638 -18.023 1.00 80.31 81 ALA A C 1
ATOM 640 O O . ALA A 1 81 ? 4.385 -16.540 -17.608 1.00 80.31 81 ALA A O 1
ATOM 641 N N . GLU A 1 82 ? 4.740 -18.317 -18.913 1.00 81.88 82 GLU A N 1
ATOM 642 C CA . GLU A 1 82 ? 6.110 -17.983 -19.329 1.00 81.88 82 GLU A CA 1
ATOM 643 C C . GLU A 1 82 ? 6.220 -16.565 -19.912 1.00 81.88 82 GLU A C 1
ATOM 645 O O . GLU A 1 82 ? 7.144 -15.816 -19.592 1.00 81.88 82 GLU A O 1
ATOM 650 N N . ASN A 1 83 ? 5.220 -16.158 -20.698 1.00 86.44 83 ASN A N 1
ATOM 651 C CA . ASN A 1 83 ? 5.148 -14.831 -21.314 1.00 86.44 83 ASN A CA 1
ATOM 652 C C . ASN A 1 83 ? 4.489 -13.765 -20.417 1.00 86.44 83 ASN A C 1
ATOM 654 O O . ASN A 1 83 ? 4.353 -12.623 -20.851 1.00 86.44 83 ASN A O 1
ATOM 658 N N . ALA A 1 84 ? 4.062 -14.086 -19.188 1.00 86.12 84 ALA A N 1
ATOM 659 C CA . ALA A 1 84 ? 3.204 -13.199 -18.393 1.00 86.12 84 ALA A CA 1
ATOM 660 C C . ALA A 1 84 ? 3.834 -11.824 -18.105 1.00 86.12 84 ALA A C 1
ATOM 662 O O . ALA A 1 84 ? 3.127 -10.821 -18.136 1.00 86.12 84 ALA A O 1
ATOM 663 N N . LEU A 1 85 ? 5.155 -11.760 -17.903 1.00 89.75 85 LEU A N 1
ATOM 664 C CA . LEU A 1 85 ? 5.887 -10.498 -17.733 1.00 89.75 85 LEU A CA 1
ATOM 665 C C . LEU A 1 85 ? 5.929 -9.665 -19.029 1.00 89.75 85 LEU A C 1
ATOM 667 O O . LEU A 1 85 ? 5.773 -8.450 -18.979 1.00 89.75 85 LEU A O 1
ATOM 671 N N . VAL A 1 86 ? 6.093 -10.318 -20.186 1.00 90.31 86 VAL A N 1
ATOM 672 C CA . VAL A 1 86 ? 6.135 -9.675 -21.515 1.00 90.31 86 VAL A CA 1
ATOM 673 C C . VAL A 1 86 ? 4.757 -9.150 -21.919 1.00 90.31 86 VAL A C 1
ATOM 675 O O . VAL A 1 86 ? 4.635 -8.097 -22.546 1.00 90.31 86 VAL A O 1
ATOM 678 N N . GLU A 1 87 ? 3.701 -9.881 -21.566 1.00 89.19 87 GLU A N 1
ATOM 679 C CA . GLU A 1 87 ? 2.331 -9.470 -21.840 1.00 89.19 87 GLU A CA 1
ATOM 680 C C . GLU A 1 87 ? 1.839 -8.407 -20.853 1.00 89.19 87 GLU A C 1
ATOM 682 O O . GLU A 1 87 ? 1.393 -7.356 -21.294 1.00 89.19 87 GLU A O 1
ATOM 687 N N . TRP A 1 88 ? 1.927 -8.637 -19.542 1.00 87.50 88 TRP A N 1
ATOM 688 C CA . TRP A 1 88 ? 1.183 -7.860 -18.537 1.00 87.50 88 TRP A CA 1
ATOM 689 C C . TRP A 1 88 ? 2.061 -6.990 -17.623 1.00 87.50 88 TRP A C 1
ATOM 691 O O . TRP A 1 88 ? 1.533 -6.173 -16.865 1.00 87.50 88 TRP A O 1
ATOM 701 N N . GLY A 1 89 ? 3.389 -7.143 -17.685 1.00 91.06 89 GLY A N 1
ATOM 702 C CA . GLY A 1 89 ? 4.327 -6.468 -16.789 1.00 91.06 89 GLY A CA 1
ATOM 703 C C . GLY A 1 89 ? 4.208 -6.971 -15.348 1.00 91.06 89 GLY A C 1
ATOM 704 O O . GLY A 1 89 ? 4.035 -8.165 -15.105 1.00 91.06 89 GLY A O 1
ATOM 705 N N . VAL A 1 90 ? 4.303 -6.048 -14.389 1.00 90.94 90 VAL A N 1
ATOM 706 C CA . VAL A 1 90 ? 4.044 -6.282 -12.958 1.00 90.94 90 VAL A CA 1
ATOM 707 C C . VAL A 1 90 ? 3.166 -5.137 -12.451 1.00 90.94 90 VAL A C 1
ATOM 709 O O . VAL A 1 90 ? 3.438 -3.978 -12.768 1.00 90.94 90 VAL A O 1
ATOM 712 N N . SER A 1 91 ? 2.097 -5.424 -11.700 1.00 89.56 91 SER A N 1
ATOM 713 C CA . SER A 1 91 ? 1.278 -4.360 -11.096 1.00 89.56 91 SER A CA 1
ATOM 714 C C . SER A 1 91 ? 2.034 -3.678 -9.951 1.00 89.56 91 SER A C 1
ATOM 716 O O . SER A 1 91 ? 2.879 -4.305 -9.320 1.00 89.56 91 SER A O 1
ATOM 718 N N . ASP A 1 92 ? 1.728 -2.413 -9.652 1.00 90.38 92 ASP A N 1
ATOM 719 C CA . ASP A 1 92 ? 2.387 -1.680 -8.557 1.00 90.38 92 ASP A CA 1
ATOM 720 C C . ASP A 1 92 ? 2.296 -2.447 -7.228 1.00 90.38 92 ASP A C 1
ATOM 722 O O . ASP A 1 92 ? 3.259 -2.519 -6.472 1.00 90.38 92 ASP A O 1
ATOM 726 N N . GLU A 1 93 ? 1.143 -3.068 -6.977 1.00 87.19 93 GLU A N 1
ATOM 727 C CA . GLU A 1 93 ? 0.823 -3.822 -5.766 1.00 87.19 93 GLU A CA 1
ATOM 728 C C . GLU A 1 93 ? 1.635 -5.126 -5.630 1.00 87.19 93 GLU A C 1
ATOM 730 O O . GLU A 1 93 ? 1.873 -5.571 -4.500 1.00 87.19 93 GLU A O 1
ATOM 735 N N . ASP A 1 94 ? 2.103 -5.688 -6.754 1.00 88.25 94 ASP A N 1
ATOM 736 C CA . ASP A 1 94 ? 2.938 -6.898 -6.849 1.00 88.25 94 ASP A CA 1
ATOM 737 C C . ASP A 1 94 ? 4.452 -6.612 -6.777 1.00 88.25 94 ASP A C 1
ATOM 739 O O . ASP A 1 94 ? 5.250 -7.531 -6.544 1.00 88.25 94 ASP A O 1
ATOM 743 N N . ILE A 1 95 ? 4.884 -5.355 -6.961 1.00 92.44 95 ILE A N 1
ATOM 744 C CA . ILE A 1 95 ? 6.298 -4.982 -6.805 1.00 92.44 95 ILE A CA 1
ATOM 745 C C . ILE A 1 95 ? 6.714 -5.268 -5.349 1.00 92.44 95 ILE A C 1
ATOM 747 O O . ILE A 1 95 ? 6.086 -4.806 -4.395 1.00 92.44 95 ILE A O 1
ATOM 751 N N . THR A 1 96 ? 7.766 -6.078 -5.188 1.00 92.62 96 THR A N 1
ATOM 752 C CA . THR A 1 96 ? 8.143 -6.747 -3.930 1.00 92.62 96 THR A CA 1
ATOM 753 C C . THR A 1 96 ? 8.841 -5.809 -2.944 1.00 92.62 96 THR A C 1
ATOM 755 O O . THR A 1 96 ? 8.525 -5.840 -1.755 1.00 92.62 96 THR A O 1
ATOM 758 N N . ILE A 1 97 ? 9.752 -4.966 -3.439 1.00 92.94 97 ILE A N 1
ATOM 759 C CA . ILE A 1 97 ? 10.190 -3.733 -2.772 1.00 92.94 97 ILE A CA 1
ATOM 760 C C . ILE A 1 97 ? 9.807 -2.598 -3.705 1.00 92.94 97 ILE A C 1
ATOM 762 O O . ILE A 1 97 ? 10.348 -2.542 -4.810 1.00 92.94 97 ILE A O 1
ATOM 766 N N . ARG A 1 98 ? 8.924 -1.701 -3.271 1.00 93.38 98 ARG A N 1
ATOM 767 C CA . ARG A 1 98 ? 8.510 -0.548 -4.078 1.00 93.38 98 ARG A CA 1
ATOM 768 C C . ARG A 1 98 ? 8.601 0.772 -3.347 1.00 93.38 98 ARG A C 1
ATOM 770 O O . ARG A 1 98 ? 8.583 0.816 -2.118 1.00 93.38 98 ARG A O 1
ATOM 777 N N . GLU A 1 99 ? 8.637 1.820 -4.152 1.00 93.75 99 GLU A N 1
ATOM 778 C CA . GLU A 1 99 ? 8.453 3.215 -3.778 1.00 93.75 99 GLU A CA 1
ATOM 779 C C . GLU A 1 99 ? 7.563 3.879 -4.845 1.00 93.75 99 GLU A C 1
ATOM 781 O O . GLU A 1 99 ? 7.414 3.362 -5.960 1.00 93.75 99 GLU A O 1
ATOM 786 N N . LYS A 1 100 ? 6.922 5.001 -4.498 1.00 93.44 100 LYS A N 1
ATOM 787 C CA . LYS A 1 100 ? 6.128 5.801 -5.438 1.00 93.44 100 LYS A CA 1
ATOM 788 C C . LYS A 1 100 ? 6.539 7.263 -5.364 1.00 93.44 100 LYS A C 1
ATOM 790 O O . LYS A 1 100 ? 6.839 7.772 -4.289 1.00 93.44 100 LYS A O 1
ATOM 795 N N . MET A 1 101 ? 6.496 7.942 -6.502 1.00 93.81 101 MET A N 1
ATOM 796 C CA . MET A 1 101 ? 6.664 9.390 -6.601 1.00 93.81 101 MET A CA 1
ATOM 797 C C . MET A 1 101 ? 5.597 10.006 -7.502 1.00 93.81 101 MET A C 1
ATOM 799 O O . MET A 1 101 ? 5.034 9.345 -8.374 1.00 93.81 101 MET A O 1
ATOM 803 N N . ILE A 1 102 ? 5.335 11.292 -7.288 1.00 94.44 102 ILE A N 1
ATOM 804 C CA . ILE A 1 102 ? 4.491 12.126 -8.141 1.00 94.44 102 ILE A CA 1
ATOM 805 C C . ILE A 1 102 ? 5.406 13.120 -8.857 1.00 94.44 102 ILE A C 1
ATOM 807 O O . ILE A 1 102 ? 6.265 13.724 -8.225 1.00 94.44 102 ILE A O 1
ATOM 811 N N . ILE A 1 103 ? 5.218 13.271 -10.167 1.00 96.62 103 ILE A N 1
ATOM 812 C CA . ILE A 1 103 ? 5.902 14.252 -11.009 1.00 96.62 103 ILE A CA 1
ATOM 813 C C . ILE A 1 103 ? 4.867 15.256 -11.513 1.00 96.62 103 ILE A C 1
ATOM 815 O O . ILE A 1 103 ? 4.084 14.957 -12.423 1.00 96.62 103 ILE A O 1
ATOM 819 N N . CYS A 1 104 ? 4.871 16.448 -10.922 1.00 95.00 104 CYS A N 1
ATOM 820 C CA . CYS A 1 104 ? 4.147 17.615 -11.411 1.00 95.00 104 CYS A CA 1
ATOM 821 C C . CYS A 1 104 ? 5.035 18.389 -12.397 1.00 95.00 104 CYS A C 1
ATOM 823 O O . CYS A 1 104 ? 4.629 18.646 -13.538 1.00 95.00 104 CYS A O 1
ATOM 825 N N . ASP A 1 105 ? 6.267 18.707 -11.987 1.00 94.06 105 ASP A N 1
ATOM 826 C CA . ASP A 1 105 ? 7.187 19.588 -12.716 1.00 94.06 105 ASP A CA 1
ATOM 827 C C . ASP A 1 105 ? 8.600 19.000 -12.953 1.00 94.06 105 ASP A C 1
ATOM 829 O O . ASP A 1 105 ? 8.832 17.796 -12.847 1.00 94.06 105 ASP A O 1
ATOM 833 N N . GLU A 1 106 ? 9.530 19.850 -13.397 1.00 94.31 106 GLU A N 1
ATOM 834 C CA . GLU A 1 106 ? 10.909 19.478 -13.736 1.00 94.31 106 GLU A CA 1
ATOM 835 C C . GLU A 1 106 ? 11.790 19.215 -12.501 1.00 94.31 106 GLU A C 1
ATOM 837 O O . GLU A 1 106 ? 12.700 18.387 -12.569 1.00 94.31 106 GLU A O 1
ATOM 842 N N . ALA A 1 107 ? 11.512 19.850 -11.357 1.00 96.50 107 ALA A N 1
ATOM 843 C CA . ALA A 1 107 ? 12.217 19.564 -10.111 1.00 96.50 107 ALA A CA 1
ATOM 844 C C . ALA A 1 107 ? 11.836 18.171 -9.589 1.00 96.50 107 ALA A C 1
ATOM 846 O O . ALA A 1 107 ? 12.724 17.394 -9.224 1.00 96.50 107 ALA A O 1
ATOM 847 N N . ASP A 1 108 ? 10.548 17.814 -9.655 1.00 96.31 108 ASP A N 1
ATOM 848 C CA . ASP A 1 108 ? 10.097 16.449 -9.365 1.00 96.31 108 ASP A CA 1
ATOM 849 C C . ASP A 1 108 ? 10.741 15.429 -10.321 1.00 96.31 108 ASP A C 1
ATOM 851 O O . ASP A 1 108 ? 11.193 14.374 -9.876 1.00 96.31 108 ASP A O 1
ATOM 855 N N . GLU A 1 109 ? 10.832 15.734 -11.627 1.00 95.88 109 GLU A N 1
ATOM 856 C CA . GLU A 1 109 ? 11.463 14.848 -12.621 1.00 95.88 109 GLU A CA 1
ATOM 857 C C . GLU A 1 109 ? 12.932 14.553 -12.270 1.00 95.88 109 GLU A C 1
ATOM 859 O O . GLU A 1 109 ? 13.369 13.401 -12.350 1.00 95.88 109 GLU A O 1
ATOM 864 N N . ILE A 1 110 ? 13.693 15.571 -11.852 1.00 96.31 110 ILE A N 1
ATOM 865 C CA . ILE A 1 110 ? 15.102 15.430 -11.454 1.00 96.31 110 ILE A CA 1
ATOM 866 C C . ILE A 1 110 ? 15.235 14.544 -10.206 1.00 96.31 110 ILE A C 1
ATOM 868 O O . ILE A 1 110 ? 16.072 13.637 -10.182 1.00 96.31 110 ILE A O 1
ATOM 872 N N . ILE A 1 111 ? 14.401 14.766 -9.183 1.00 96.81 111 ILE A N 1
ATOM 873 C CA . ILE A 1 111 ? 14.435 13.974 -7.942 1.00 96.81 111 ILE A CA 1
ATOM 874 C C . ILE A 1 111 ? 14.011 12.526 -8.226 1.00 96.81 111 ILE A C 1
ATOM 876 O O . ILE A 1 111 ? 14.689 11.596 -7.784 1.00 96.81 111 ILE A O 1
ATOM 880 N N . ALA A 1 112 ? 12.951 12.322 -9.014 1.00 96.31 112 ALA A N 1
ATOM 881 C CA . ALA A 1 112 ? 12.458 11.000 -9.384 1.00 96.31 112 ALA A CA 1
ATOM 882 C C . ALA A 1 112 ? 13.498 10.198 -10.172 1.00 96.31 112 ALA A C 1
ATOM 884 O O . ALA A 1 112 ? 13.788 9.059 -9.813 1.00 96.31 112 ALA A O 1
ATOM 885 N N . LYS A 1 113 ? 14.134 10.793 -11.190 1.00 96.12 113 LYS A N 1
ATOM 886 C CA . LYS A 1 113 ? 15.206 10.128 -11.952 1.00 96.12 113 LYS A CA 1
ATOM 887 C C . LYS A 1 113 ? 16.385 9.727 -11.063 1.00 96.12 113 LYS A C 1
ATOM 889 O O . LYS A 1 113 ? 16.903 8.623 -11.218 1.00 96.12 113 LYS A O 1
ATOM 894 N N . SER A 1 114 ? 16.758 10.577 -10.104 1.00 97.12 114 SER A N 1
ATOM 895 C CA . SER A 1 114 ? 17.793 10.266 -9.111 1.00 97.12 114 SER A CA 1
ATOM 896 C C . SER A 1 114 ? 17.401 9.072 -8.225 1.00 97.12 114 SER A C 1
ATOM 898 O O . SER A 1 114 ? 18.161 8.113 -8.107 1.00 97.12 114 SER A O 1
ATOM 900 N N . LYS A 1 115 ? 16.179 9.071 -7.671 1.00 97.06 115 LYS A N 1
ATOM 901 C CA . LYS A 1 115 ? 15.689 8.009 -6.773 1.00 97.06 115 LYS A CA 1
ATOM 902 C C . LYS A 1 115 ? 15.456 6.666 -7.467 1.00 97.06 115 LYS A C 1
ATOM 904 O O . LYS A 1 115 ? 15.781 5.622 -6.903 1.00 97.06 115 LYS A O 1
ATOM 909 N N . ILE A 1 116 ? 14.971 6.682 -8.707 1.00 97.44 116 ILE A N 1
ATOM 910 C CA . ILE A 1 116 ? 14.817 5.484 -9.545 1.00 97.44 116 ILE A CA 1
ATOM 911 C C . ILE A 1 116 ? 16.192 4.851 -9.825 1.00 97.44 116 ILE A C 1
ATOM 913 O O . ILE A 1 116 ? 16.324 3.631 -9.731 1.00 97.44 116 ILE A O 1
ATOM 917 N N . ALA A 1 117 ? 17.223 5.657 -10.109 1.00 96.88 117 ALA A N 1
ATOM 918 C CA . ALA A 1 117 ? 18.590 5.169 -10.310 1.00 96.88 117 ALA A CA 1
ATOM 919 C C . ALA A 1 117 ? 19.218 4.625 -9.011 1.00 96.88 117 ALA A C 1
ATOM 921 O O . ALA A 1 117 ? 19.730 3.508 -9.002 1.00 96.88 117 ALA A O 1
ATOM 922 N N . GLU A 1 118 ? 19.096 5.356 -7.897 1.00 97.44 118 GLU A N 1
ATOM 923 C CA . GLU A 1 118 ? 19.551 4.925 -6.566 1.00 97.44 118 GLU A CA 1
ATOM 924 C C . GLU A 1 118 ? 18.950 3.565 -6.176 1.00 97.44 118 GLU A C 1
ATOM 926 O O . GLU A 1 118 ? 19.666 2.670 -5.720 1.00 97.44 118 GLU A O 1
ATOM 931 N N . MET A 1 119 ? 17.648 3.368 -6.412 1.00 96.25 119 MET A N 1
ATOM 932 C CA . MET A 1 119 ? 16.981 2.096 -6.141 1.00 96.25 119 MET A CA 1
ATOM 933 C C . MET A 1 119 ? 17.395 0.986 -7.117 1.00 96.25 119 MET A C 1
ATOM 935 O O . MET A 1 119 ? 17.546 -0.158 -6.681 1.00 96.25 119 MET A O 1
ATOM 939 N N . TYR A 1 120 ? 17.599 1.297 -8.404 1.00 97.38 120 TYR A N 1
ATOM 940 C CA . TYR A 1 120 ? 18.105 0.345 -9.399 1.00 97.38 120 TYR A CA 1
ATOM 941 C C . TYR A 1 120 ? 19.469 -0.212 -8.981 1.00 97.38 120 TYR A C 1
ATOM 943 O O . TYR A 1 120 ? 19.600 -1.431 -8.859 1.00 97.38 120 TYR A O 1
ATOM 951 N N . ASP A 1 121 ? 20.435 0.665 -8.694 1.00 96.81 121 ASP A N 1
ATOM 952 C CA . ASP A 1 121 ? 21.808 0.287 -8.343 1.00 96.81 121 ASP A CA 1
ATOM 953 C C . ASP A 1 121 ? 21.880 -0.446 -6.992 1.00 96.81 121 ASP A C 1
ATOM 955 O O . ASP A 1 121 ? 22.599 -1.439 -6.868 1.00 96.81 121 ASP A O 1
ATOM 959 N N . THR A 1 122 ? 21.084 -0.024 -5.998 1.00 95.62 122 THR A N 1
ATOM 960 C CA . THR A 1 122 ? 21.055 -0.627 -4.646 1.00 95.62 122 THR A CA 1
ATOM 961 C C . THR A 1 122 ? 20.719 -2.121 -4.658 1.00 95.62 122 THR A C 1
ATOM 963 O O . THR A 1 122 ? 21.235 -2.873 -3.830 1.00 95.62 122 THR A O 1
ATOM 966 N N . TYR A 1 123 ? 19.862 -2.563 -5.583 1.00 95.25 123 TYR A N 1
ATOM 967 C CA . TYR A 1 123 ? 19.322 -3.928 -5.607 1.00 95.25 123 TYR A CA 1
ATOM 968 C C . TYR A 1 123 ? 19.630 -4.707 -6.901 1.00 95.25 123 TYR A C 1
ATOM 970 O O . TYR A 1 123 ? 19.124 -5.816 -7.084 1.00 95.25 123 TYR A O 1
ATOM 978 N N . LEU A 1 124 ? 20.481 -4.168 -7.787 1.00 95.38 124 LEU A N 1
ATOM 979 C CA . LEU A 1 124 ? 20.746 -4.698 -9.135 1.00 95.38 124 LEU A CA 1
ATOM 980 C C . LEU A 1 124 ? 21.061 -6.200 -9.169 1.00 95.38 124 LEU A C 1
ATOM 982 O O . LEU A 1 124 ? 20.557 -6.929 -10.024 1.00 95.38 124 LEU A O 1
ATOM 986 N N . HIS A 1 125 ? 21.869 -6.663 -8.217 1.00 94.44 125 HIS A N 1
ATOM 987 C CA . HIS A 1 125 ? 22.315 -8.054 -8.114 1.00 94.44 125 HIS A CA 1
ATOM 988 C C . HIS A 1 125 ? 21.678 -8.817 -6.940 1.00 94.44 125 HIS A C 1
ATOM 990 O O . HIS A 1 125 ? 22.094 -9.935 -6.643 1.00 94.44 125 HIS A O 1
ATOM 996 N N . THR A 1 126 ? 20.673 -8.244 -6.268 1.00 94.50 126 THR A N 1
ATOM 997 C CA . THR A 1 126 ? 20.024 -8.882 -5.115 1.00 94.50 126 THR A CA 1
ATOM 998 C C . THR A 1 126 ? 19.133 -10.046 -5.569 1.00 94.50 126 THR A C 1
ATOM 1000 O O . THR A 1 126 ? 18.203 -9.841 -6.359 1.00 94.50 126 THR A O 1
ATOM 1003 N N . PRO A 1 127 ? 19.359 -11.279 -5.076 1.00 94.00 127 PRO A N 1
ATOM 1004 C CA . PRO A 1 127 ? 18.527 -12.420 -5.423 1.00 94.00 127 PRO A CA 1
ATOM 1005 C C . PRO A 1 127 ? 17.134 -12.315 -4.788 1.00 94.00 127 PRO A C 1
ATOM 1007 O O . PRO A 1 127 ? 16.925 -11.677 -3.753 1.00 94.00 127 PRO A O 1
ATOM 1010 N N . LYS A 1 128 ? 16.169 -13.016 -5.393 1.00 94.06 128 LYS A N 1
ATOM 1011 C CA . LYS A 1 128 ? 14.755 -13.051 -4.982 1.00 94.06 128 LYS A CA 1
ATOM 1012 C C . LYS A 1 128 ? 14.544 -13.169 -3.468 1.00 94.06 128 LYS A C 1
ATOM 1014 O O . LYS A 1 128 ? 13.741 -12.429 -2.904 1.00 94.06 128 LYS A O 1
ATOM 1019 N N . ASP A 1 129 ? 15.209 -14.122 -2.824 1.00 94.38 129 ASP A N 1
ATOM 1020 C CA . ASP A 1 129 ? 14.907 -14.460 -1.431 1.00 94.38 129 ASP A CA 1
ATOM 1021 C C . ASP A 1 129 ? 15.483 -13.424 -0.445 1.00 94.38 129 ASP A C 1
ATOM 1023 O O . ASP A 1 129 ? 14.925 -13.227 0.636 1.00 94.38 129 ASP A O 1
ATOM 1027 N N . GLU A 1 130 ? 16.511 -12.669 -0.853 1.00 94.50 130 GLU A N 1
ATOM 1028 C CA . GLU A 1 130 ? 16.986 -11.481 -0.133 1.00 94.50 130 GLU A CA 1
ATOM 1029 C C . GLU A 1 130 ? 16.022 -10.300 -0.299 1.00 94.50 130 GLU A C 1
ATOM 1031 O O . GLU A 1 130 ? 15.677 -9.666 0.697 1.00 94.50 130 GLU A O 1
ATOM 1036 N N . LEU A 1 131 ? 15.481 -10.051 -1.502 1.00 93.38 131 LEU A N 1
ATOM 1037 C CA . LEU A 1 131 ? 14.403 -9.062 -1.688 1.00 93.38 131 LEU A CA 1
ATOM 1038 C C . LEU A 1 131 ? 13.183 -9.385 -0.812 1.00 93.38 131 LEU A C 1
ATOM 1040 O O . LEU A 1 131 ? 12.631 -8.501 -0.158 1.00 93.38 131 LEU A O 1
ATOM 1044 N N . LEU A 1 132 ? 12.781 -10.656 -0.731 1.00 93.31 132 LEU A N 1
ATOM 1045 C CA . LEU A 1 132 ? 11.690 -11.088 0.150 1.00 93.31 132 LEU A CA 1
ATOM 1046 C C . LEU A 1 132 ? 12.023 -10.891 1.641 1.00 93.31 132 LEU A C 1
ATOM 1048 O O . LEU A 1 132 ? 11.125 -10.591 2.435 1.00 93.31 132 LEU A O 1
ATOM 1052 N N . LEU A 1 133 ? 13.295 -11.010 2.035 1.00 94.69 133 LEU A N 1
ATOM 1053 C CA . LEU A 1 133 ? 13.751 -10.699 3.390 1.00 94.69 133 LEU A CA 1
ATOM 1054 C C . LEU A 1 133 ? 13.716 -9.187 3.673 1.00 94.69 133 LEU A C 1
ATOM 1056 O O . LEU A 1 133 ? 13.188 -8.787 4.712 1.00 94.69 133 LEU A O 1
ATOM 1060 N N . PHE A 1 134 ? 14.180 -8.345 2.744 1.00 92.88 134 PHE A N 1
ATOM 1061 C CA . PHE A 1 134 ? 14.070 -6.886 2.853 1.00 92.88 134 PHE A CA 1
ATOM 1062 C C . PHE A 1 134 ? 12.604 -6.434 2.953 1.00 92.88 134 PHE A C 1
ATOM 1064 O O . PHE A 1 134 ? 12.279 -5.608 3.807 1.00 92.88 134 PHE A O 1
ATOM 1071 N N . ALA A 1 135 ? 11.695 -7.026 2.170 1.00 91.88 135 ALA A N 1
ATOM 1072 C CA . ALA A 1 135 ? 10.265 -6.707 2.198 1.00 91.88 135 ALA A CA 1
ATOM 1073 C C . ALA A 1 135 ? 9.646 -7.066 3.556 1.00 91.88 135 ALA A C 1
ATOM 1075 O O . ALA A 1 135 ? 8.911 -6.282 4.162 1.00 91.88 135 ALA A O 1
ATOM 1076 N N . LYS A 1 136 ? 10.001 -8.243 4.083 1.00 92.75 136 LYS A N 1
ATOM 1077 C CA . LYS A 1 136 ? 9.590 -8.724 5.407 1.00 92.75 136 LYS A CA 1
ATOM 1078 C C . LYS A 1 136 ? 10.088 -7.818 6.538 1.00 92.75 136 LYS A C 1
ATOM 1080 O O . LYS A 1 136 ? 9.341 -7.589 7.491 1.00 92.75 136 LYS A O 1
ATOM 1085 N N . GLU A 1 137 ? 11.303 -7.284 6.439 1.00 93.25 137 GLU A N 1
ATOM 1086 C CA . GLU A 1 137 ? 11.869 -6.372 7.437 1.00 93.25 137 GLU A CA 1
ATOM 1087 C C . GLU A 1 137 ? 11.311 -4.937 7.315 1.00 93.25 137 GLU A C 1
ATOM 1089 O O . GLU A 1 137 ? 10.897 -4.391 8.341 1.00 93.25 137 GLU A O 1
ATOM 1094 N N . LYS A 1 138 ? 11.130 -4.375 6.100 1.00 91.62 138 LYS A N 1
ATOM 1095 C CA . LYS A 1 138 ? 10.337 -3.138 5.879 1.00 91.62 138 LYS A CA 1
ATOM 1096 C C . LYS A 1 138 ? 8.938 -3.291 6.520 1.00 91.62 138 LYS A C 1
ATOM 1098 O O . LYS A 1 138 ? 8.525 -2.456 7.327 1.00 91.62 138 LYS A O 1
ATOM 1103 N N . ARG A 1 139 ? 8.239 -4.409 6.267 1.00 91.81 139 ARG A N 1
ATOM 1104 C CA . ARG A 1 139 ? 6.891 -4.705 6.809 1.00 91.81 139 ARG A CA 1
ATOM 1105 C C . ARG A 1 139 ? 6.871 -4.795 8.333 1.00 91.81 139 ARG A C 1
ATOM 1107 O O . ARG A 1 139 ? 5.943 -4.319 8.987 1.00 91.81 139 ARG A O 1
ATOM 1114 N N . LYS A 1 140 ? 7.893 -5.417 8.917 1.00 92.88 140 LYS A N 1
ATOM 1115 C CA . LYS A 1 140 ? 8.076 -5.542 10.368 1.00 92.88 140 LYS A CA 1
ATOM 1116 C C . LYS A 1 140 ? 8.312 -4.179 11.020 1.00 92.88 140 LYS A C 1
ATOM 1118 O O . LYS A 1 140 ? 7.727 -3.943 12.076 1.00 92.88 140 LYS A O 1
ATOM 1123 N N . ALA A 1 141 ? 9.072 -3.282 10.386 1.00 92.56 141 ALA A N 1
ATOM 1124 C CA . ALA A 1 141 ? 9.267 -1.907 10.847 1.00 92.56 141 ALA A CA 1
ATOM 1125 C C . ALA A 1 141 ? 7.964 -1.082 10.789 1.00 92.56 141 ALA A C 1
ATOM 1127 O O . ALA A 1 141 ? 7.598 -0.447 11.775 1.00 92.56 141 ALA A O 1
ATOM 1128 N N . PHE A 1 142 ? 7.201 -1.161 9.694 1.00 93.00 142 PHE A N 1
ATOM 1129 C CA . PHE A 1 142 ? 5.859 -0.562 9.575 1.00 93.00 142 PHE A CA 1
ATOM 1130 C C . PHE A 1 142 ? 4.911 -1.029 10.700 1.00 93.00 142 PHE A C 1
ATOM 1132 O O . PHE A 1 142 ? 4.365 -0.225 11.458 1.00 93.00 142 PHE A O 1
ATOM 1139 N N . ILE A 1 143 ? 4.809 -2.343 10.922 1.00 94.69 143 ILE A N 1
ATOM 1140 C CA . ILE A 1 143 ? 4.015 -2.924 12.017 1.00 94.69 143 ILE A CA 1
ATOM 1141 C C . ILE A 1 143 ? 4.583 -2.566 13.420 1.00 94.69 143 ILE A C 1
ATOM 1143 O O . ILE A 1 143 ? 3.861 -2.635 1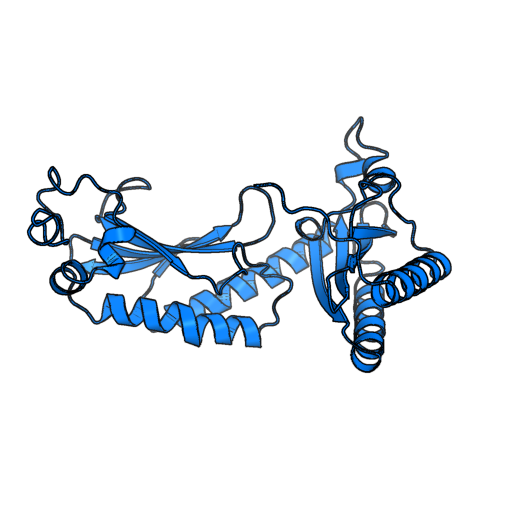4.421 1.00 94.69 143 ILE A O 1
ATOM 1147 N N . GLN A 1 144 ? 5.860 -2.184 13.539 1.00 95.06 144 GLN A N 1
ATOM 1148 C CA . GLN A 1 144 ? 6.451 -1.673 14.785 1.00 95.06 144 GLN A CA 1
ATOM 1149 C C . GLN A 1 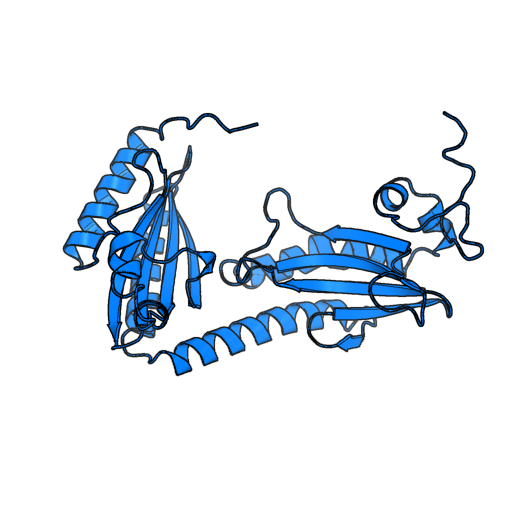144 ? 6.107 -0.198 15.052 1.00 95.06 144 GLN A C 1
ATOM 1151 O O . GLN A 1 144 ? 5.933 0.150 16.218 1.00 95.06 144 GLN A O 1
ATOM 1156 N N . GLN A 1 145 ? 5.919 0.640 14.027 1.00 95.19 145 GLN A N 1
ATOM 1157 C CA . GLN A 1 145 ? 5.452 2.027 14.196 1.00 95.19 145 GLN A CA 1
ATOM 1158 C C . GLN A 1 145 ? 4.048 2.058 14.820 1.00 95.19 145 GLN A C 1
ATOM 1160 O O . GLN A 1 145 ? 3.843 2.674 15.866 1.00 95.19 145 GLN A O 1
ATOM 1165 N N . ILE A 1 146 ? 3.114 1.259 14.287 1.00 96.56 146 ILE A N 1
ATOM 1166 C CA . ILE A 1 146 ? 1.768 1.079 14.867 1.00 96.56 146 ILE A CA 1
ATOM 1167 C C . ILE A 1 146 ? 1.858 0.614 16.332 1.00 96.56 146 ILE A C 1
ATOM 1169 O O . ILE A 1 146 ? 1.170 1.131 17.214 1.00 96.56 146 ILE A O 1
ATOM 1173 N N . GLN A 1 147 ? 2.757 -0.334 16.623 1.00 97.44 147 GLN A N 1
ATOM 1174 C CA . GLN A 1 147 ? 2.999 -0.791 17.991 1.00 97.44 147 GLN A CA 1
ATOM 1175 C C . GLN A 1 147 ? 3.524 0.324 18.906 1.00 97.44 147 GLN A C 1
ATOM 1177 O O . GLN A 1 147 ? 3.142 0.349 20.077 1.00 97.44 147 GLN A O 1
ATOM 1182 N N . ALA A 1 148 ? 4.389 1.212 18.415 1.00 97.62 148 ALA A N 1
ATOM 1183 C CA . ALA A 1 148 ? 4.945 2.312 19.198 1.00 97.62 148 ALA A CA 1
ATOM 1184 C C . ALA A 1 148 ? 3.861 3.320 19.609 1.00 97.62 148 ALA A C 1
ATOM 1186 O O . ALA A 1 148 ? 3.834 3.723 20.769 1.00 97.62 148 ALA A O 1
ATOM 1187 N N . LYS A 1 149 ? 2.920 3.643 18.711 1.00 97.62 149 LYS A N 1
ATOM 1188 C CA . LYS A 1 149 ? 1.795 4.553 18.994 1.00 97.62 149 LYS A CA 1
ATOM 1189 C C . LYS A 1 149 ? 0.721 3.930 19.893 1.00 97.62 149 LYS A C 1
ATOM 1191 O O . LYS A 1 149 ? 0.196 4.598 20.776 1.00 97.62 149 LYS A O 1
ATOM 1196 N N . LEU A 1 150 ? 0.406 2.640 19.721 1.00 98.12 150 LEU A N 1
ATOM 1197 C CA . LEU A 1 150 ? -0.667 1.978 20.483 1.00 98.12 150 LEU A CA 1
ATOM 1198 C C . LEU A 1 150 ? -0.221 1.380 21.835 1.00 98.12 150 LEU A C 1
ATOM 1200 O O . LEU A 1 150 ? -1.066 1.136 22.698 1.00 98.12 150 LEU A O 1
ATOM 1204 N N . LYS A 1 151 ? 1.082 1.155 22.077 1.00 97.88 151 LYS A N 1
ATOM 1205 C CA . LYS A 1 151 ? 1.571 0.629 23.375 1.00 97.88 151 LYS A CA 1
ATOM 1206 C C . LYS A 1 151 ? 1.272 1.561 24.565 1.00 97.88 151 LYS A C 1
ATOM 1208 O O . LYS A 1 151 ? 0.790 1.039 25.571 1.00 97.88 151 LYS A O 1
ATOM 1213 N N . PRO A 1 152 ? 1.518 2.890 24.499 1.00 97.81 152 PRO A N 1
ATOM 1214 C CA . PRO A 1 152 ? 1.184 3.815 25.587 1.00 97.81 152 PRO A CA 1
ATOM 1215 C C . PRO A 1 152 ? -0.318 3.831 25.884 1.00 97.81 152 PRO A C 1
ATOM 1217 O O . PRO A 1 152 ? -0.724 3.871 27.041 1.00 97.81 152 PRO A O 1
ATOM 1220 N N . LEU A 1 153 ? -1.143 3.666 24.845 1.00 97.62 153 LEU A N 1
ATOM 1221 C CA . LEU A 1 153 ? -2.600 3.555 24.941 1.00 97.62 153 LEU A CA 1
ATOM 1222 C C . LEU A 1 153 ? -3.077 2.197 25.498 1.00 97.62 153 LEU A C 1
ATOM 1224 O O . LEU A 1 153 ? -4.271 1.904 25.469 1.00 97.62 153 LEU A O 1
ATOM 1228 N N . GLY A 1 154 ? -2.182 1.364 26.040 1.00 97.31 154 GLY A N 1
ATOM 1229 C CA . GLY A 1 154 ? -2.515 0.140 26.775 1.00 97.31 154 GLY A CA 1
ATOM 1230 C C . GLY A 1 154 ? -2.885 -1.070 25.912 1.00 97.31 154 GLY A C 1
ATOM 1231 O O . GLY A 1 154 ? -3.418 -2.048 26.440 1.00 97.31 154 GLY A O 1
ATOM 1232 N N . PHE A 1 155 ? -2.626 -1.036 24.601 1.00 97.88 155 PHE A N 1
ATOM 1233 C CA . PHE A 1 155 ? -2.934 -2.158 23.712 1.00 97.88 155 PHE A CA 1
ATOM 1234 C C . PHE A 1 155 ? -1.911 -3.294 23.802 1.00 97.88 155 PHE A C 1
ATOM 1236 O O . PHE A 1 155 ? -0.695 -3.084 23.791 1.00 97.88 155 PHE A O 1
ATOM 1243 N N . LYS A 1 156 ? -2.423 -4.527 23.782 1.00 96.31 156 LYS A N 1
ATOM 1244 C CA . LYS A 1 156 ? -1.650 -5.765 23.614 1.00 96.31 156 LYS A CA 1
ATOM 1245 C C . LYS A 1 156 ? -1.762 -6.228 22.161 1.00 96.31 156 LYS A C 1
ATOM 1247 O O . LYS A 1 156 ? -2.855 -6.218 21.605 1.00 96.31 156 LYS A O 1
ATOM 1252 N N . LYS A 1 157 ? -0.650 -6.635 21.547 1.00 95.94 157 LYS A N 1
ATOM 1253 C CA . LYS A 1 157 ? -0.590 -7.021 20.128 1.00 95.94 157 LYS A CA 1
ATOM 1254 C C . LYS A 1 157 ? -0.589 -8.534 19.929 1.00 95.94 157 LYS A C 1
ATOM 1256 O O . LYS A 1 157 ? 0.128 -9.250 20.624 1.00 95.94 157 LYS A O 1
ATOM 1261 N N . LYS A 1 158 ? -1.306 -8.992 18.901 1.00 93.25 158 LYS A N 1
ATOM 1262 C CA . LYS A 1 158 ? -1.275 -10.356 18.358 1.00 93.25 158 LYS A CA 1
ATOM 1263 C C . LYS A 1 158 ? -1.286 -10.271 16.827 1.00 93.25 158 LYS A C 1
ATOM 1265 O O . LYS A 1 158 ? -2.245 -9.773 16.245 1.00 93.25 158 LYS A O 1
ATOM 1270 N N . ALA A 1 159 ? -0.221 -10.736 16.170 1.00 91.19 159 ALA A N 1
ATOM 1271 C CA . ALA A 1 159 ? -0.001 -10.551 14.726 1.00 91.19 159 ALA A CA 1
ATOM 1272 C C . ALA A 1 159 ? -0.203 -9.081 14.280 1.00 91.19 159 ALA A C 1
ATOM 1274 O O . ALA A 1 159 ? 0.573 -8.227 14.710 1.00 91.19 159 ALA A O 1
ATOM 1275 N N . ASN A 1 160 ? -1.234 -8.789 13.479 1.00 93.56 160 ASN A N 1
ATOM 1276 C CA . ASN A 1 160 ? -1.584 -7.442 12.997 1.00 93.56 160 ASN A CA 1
ATOM 1277 C C . ASN A 1 160 ? -2.779 -6.815 13.749 1.00 93.56 160 ASN A C 1
ATOM 1279 O O . ASN A 1 160 ? -3.349 -5.822 13.299 1.00 93.56 160 ASN A O 1
ATOM 1283 N N . THR A 1 161 ? -3.184 -7.410 14.872 1.00 94.75 161 THR A N 1
ATOM 1284 C CA . THR A 1 161 ? -4.246 -6.893 15.744 1.00 94.75 161 THR A CA 1
ATOM 1285 C C . THR A 1 161 ? -3.657 -6.339 17.034 1.00 94.75 161 THR A C 1
ATOM 1287 O O . THR A 1 161 ? -2.688 -6.873 17.581 1.00 94.75 161 THR A O 1
ATOM 1290 N N . TRP A 1 162 ? -4.275 -5.277 17.532 1.00 97.25 162 TRP A N 1
ATOM 1291 C CA . TRP A 1 162 ? -3.995 -4.630 18.803 1.00 97.25 162 TRP A CA 1
ATOM 1292 C C . TRP A 1 162 ? -5.299 -4.570 19.584 1.00 97.25 162 TRP A C 1
ATOM 1294 O O . TRP A 1 162 ? -6.243 -3.927 19.141 1.00 97.25 162 TRP A O 1
ATOM 1304 N N . THR A 1 163 ? -5.355 -5.201 20.755 1.00 95.81 163 THR A N 1
ATOM 1305 C CA . THR A 1 163 ? -6.556 -5.262 21.603 1.00 95.81 163 THR A CA 1
ATOM 1306 C C . THR A 1 163 ? -6.326 -4.612 22.967 1.00 95.81 163 THR A C 1
ATOM 1308 O O . THR A 1 163 ? -5.301 -4.866 23.608 1.00 95.81 163 THR A O 1
ATOM 1311 N N . ARG A 1 164 ? -7.302 -3.838 23.448 1.00 95.19 164 ARG A N 1
ATOM 1312 C CA . ARG A 1 164 ? -7.377 -3.289 24.811 1.00 95.19 164 ARG A CA 1
ATOM 1313 C C . ARG A 1 164 ? -8.760 -3.575 25.404 1.00 95.19 164 ARG A C 1
ATOM 1315 O O . ARG A 1 164 ? -9.758 -3.435 24.710 1.00 95.19 164 ARG A O 1
ATOM 1322 N N . SER A 1 165 ? -8.833 -3.931 26.687 1.00 93.88 165 SER A N 1
ATOM 1323 C CA . SER A 1 165 ? -10.120 -3.997 27.395 1.00 93.88 165 SER A CA 1
ATOM 1324 C C . SER A 1 165 ? -10.701 -2.590 27.593 1.00 93.88 165 SER A C 1
ATOM 1326 O O . SER A 1 165 ? -9.974 -1.678 28.000 1.00 93.88 165 SER A O 1
ATOM 1328 N N . LEU A 1 166 ? -11.995 -2.426 27.310 1.00 92.38 166 LEU A N 1
ATOM 1329 C CA . LEU A 1 166 ? -12.785 -1.248 27.684 1.00 92.38 166 LEU A CA 1
ATOM 1330 C C . LEU A 1 166 ? -13.589 -1.510 28.965 1.00 92.38 166 LEU A C 1
ATOM 1332 O O . LEU A 1 166 ? -13.731 -0.619 29.795 1.00 92.38 166 LEU A O 1
ATOM 1336 N N . THR A 1 167 ? -14.115 -2.728 29.117 1.00 90.12 167 THR A N 1
ATOM 1337 C CA . THR A 1 167 ? -14.843 -3.226 30.297 1.00 90.12 167 THR A CA 1
ATOM 1338 C C . THR A 1 167 ? -14.680 -4.744 30.384 1.00 90.12 167 THR A C 1
ATOM 1340 O O . THR A 1 167 ? -14.289 -5.382 29.405 1.00 90.12 167 THR A O 1
ATOM 1343 N N . ASP A 1 168 ? -15.091 -5.360 31.492 1.00 88.88 168 ASP A N 1
ATOM 1344 C CA . ASP A 1 168 ? -15.101 -6.826 31.646 1.00 88.88 168 ASP A CA 1
ATOM 1345 C C . ASP A 1 168 ? -15.915 -7.552 30.556 1.00 88.88 168 ASP A C 1
ATOM 1347 O O . ASP A 1 168 ? -15.672 -8.722 30.264 1.00 88.88 168 ASP A O 1
ATOM 1351 N N . THR A 1 169 ? -16.838 -6.848 29.887 1.00 88.25 169 THR A N 1
ATOM 1352 C CA . THR A 1 169 ? -17.654 -7.378 28.782 1.00 88.25 169 THR A CA 1
ATOM 1353 C C . THR A 1 169 ? -17.110 -7.045 27.383 1.00 88.25 169 THR A C 1
ATOM 1355 O O . THR A 1 169 ? -17.422 -7.775 26.445 1.00 88.25 169 THR A O 1
ATOM 1358 N N . TYR A 1 170 ? -16.310 -5.986 27.206 1.00 90.69 170 TYR A N 1
ATOM 1359 C CA . TYR A 1 170 ? -15.987 -5.428 25.880 1.00 90.69 170 TYR A CA 1
ATOM 1360 C C . TYR A 1 170 ? -14.514 -5.049 25.694 1.00 90.69 170 TYR A C 1
ATOM 1362 O O . TYR A 1 170 ? -13.909 -4.422 26.568 1.00 90.69 170 TYR A O 1
ATOM 1370 N N . TYR A 1 171 ? -13.981 -5.315 24.498 1.00 92.50 171 TYR A N 1
ATOM 1371 C CA . TYR A 1 171 ? -12.667 -4.858 24.039 1.00 92.50 171 TYR A CA 1
ATOM 1372 C C . TYR A 1 171 ? -12.779 -3.815 22.918 1.00 92.50 171 TYR A C 1
ATOM 1374 O O . TYR A 1 171 ? -13.743 -3.795 22.159 1.00 92.50 171 TYR A O 1
ATOM 1382 N N . LEU A 1 172 ? -11.742 -2.988 22.785 1.00 94.69 172 LEU A N 1
ATOM 1383 C CA . LEU A 1 172 ? -11.418 -2.202 21.595 1.00 94.69 172 LEU A CA 1
ATOM 1384 C C . LEU A 1 172 ? -10.303 -2.922 20.834 1.00 94.69 172 LEU A C 1
ATOM 1386 O O . LEU A 1 172 ? -9.283 -3.281 21.429 1.00 94.69 172 LEU A O 1
ATOM 1390 N N . MET A 1 173 ? -10.479 -3.117 19.530 1.00 94.94 173 MET A N 1
ATOM 1391 C CA . MET A 1 173 ? -9.460 -3.667 18.640 1.00 94.94 173 MET A CA 1
ATOM 1392 C C . MET A 1 173 ? -9.130 -2.678 17.525 1.00 94.94 173 MET A C 1
ATOM 1394 O O . MET A 1 173 ? -10.029 -2.197 16.846 1.00 94.94 173 MET A O 1
ATOM 1398 N N . PHE A 1 174 ? -7.840 -2.440 17.296 1.00 95.88 174 PHE A N 1
ATOM 1399 C CA . PHE A 1 174 ? -7.319 -1.904 16.040 1.00 95.88 174 PHE A CA 1
ATOM 1400 C C . PHE A 1 174 ? -6.694 -3.050 15.239 1.00 95.88 174 PHE A C 1
ATOM 1402 O O . PHE A 1 174 ? -5.949 -3.862 15.790 1.00 95.88 174 PHE A O 1
ATOM 1409 N N . ASN A 1 175 ? -6.996 -3.142 13.948 1.00 94.38 175 ASN A N 1
ATOM 1410 C CA . ASN A 1 175 ? -6.520 -4.204 13.065 1.00 94.38 175 ASN A CA 1
ATOM 1411 C C . ASN A 1 175 ? -5.944 -3.596 11.784 1.00 94.38 175 ASN A C 1
ATOM 1413 O O . ASN A 1 175 ? -6.669 -2.943 11.033 1.00 94.38 175 ASN A O 1
ATOM 1417 N N . ALA A 1 176 ? -4.661 -3.857 11.525 1.00 94.44 176 ALA A N 1
ATOM 1418 C CA . ALA A 1 176 ? -4.040 -3.630 10.226 1.00 94.44 176 ALA A CA 1
ATOM 1419 C C . ALA A 1 176 ? -4.303 -4.864 9.342 1.00 94.44 176 ALA A C 1
ATOM 1421 O O . ALA A 1 176 ? -3.472 -5.772 9.213 1.00 94.44 176 ALA A O 1
ATOM 1422 N N . GLN A 1 177 ? -5.493 -4.903 8.745 1.00 92.38 177 GLN A N 1
ATOM 1423 C CA . GLN A 1 177 ? -5.911 -5.974 7.849 1.00 92.38 177 GLN A CA 1
ATOM 1424 C C . GLN A 1 177 ? -5.173 -5.821 6.516 1.00 92.38 177 GLN A C 1
ATOM 1426 O O . GLN A 1 177 ? -5.447 -4.881 5.774 1.00 92.38 177 GLN A O 1
ATOM 1431 N N . LYS A 1 178 ? -4.275 -6.759 6.189 1.00 90.69 178 LYS A N 1
ATOM 1432 C CA . LYS A 1 178 ? -3.730 -6.853 4.828 1.00 90.69 178 LYS A CA 1
ATOM 1433 C C . LYS A 1 178 ? -4.876 -7.176 3.853 1.00 90.69 178 LYS A C 1
ATOM 1435 O O . LYS A 1 178 ? -5.732 -8.005 4.169 1.00 90.69 178 LYS A O 1
ATOM 1440 N N . SER A 1 179 ? -4.869 -6.536 2.689 1.00 89.38 179 SER A N 1
ATOM 1441 C CA . SER A 1 179 ? -5.748 -6.831 1.557 1.00 89.38 179 SER A CA 1
ATOM 1442 C C . SER A 1 179 ? -5.681 -8.308 1.135 1.00 89.38 179 SER A C 1
ATOM 1444 O O . SER A 1 179 ? -4.639 -8.958 1.214 1.00 89.38 179 SER A O 1
ATOM 1446 N N . SER A 1 180 ? -6.807 -8.853 0.671 1.00 86.88 180 SER A N 1
ATOM 1447 C CA . SER A 1 180 ? -6.859 -10.197 0.074 1.00 86.88 180 SER A CA 1
ATOM 1448 C C . SER A 1 180 ? -6.409 -10.218 -1.391 1.00 86.88 180 SER A C 1
ATOM 1450 O O . SER A 1 180 ? -6.235 -11.301 -1.942 1.00 86.88 180 SER A O 1
ATOM 1452 N N . PHE A 1 181 ? -6.231 -9.043 -2.004 1.00 81.00 181 PHE A N 1
ATOM 1453 C CA . PHE A 1 181 ? -5.943 -8.873 -3.432 1.00 81.00 181 PHE A CA 1
ATOM 1454 C C . PHE A 1 181 ? -4.587 -8.203 -3.703 1.00 81.00 181 PHE A C 1
ATOM 1456 O O . PHE A 1 181 ? -4.048 -8.368 -4.787 1.00 81.00 181 PHE A O 1
ATOM 1463 N N . SER A 1 182 ? -4.029 -7.492 -2.717 1.00 83.62 182 SER A N 1
ATOM 1464 C CA . SER A 1 182 ? -2.836 -6.643 -2.845 1.00 83.62 182 SER A CA 1
ATOM 1465 C C . SER A 1 182 ? -1.943 -6.741 -1.598 1.00 83.62 182 SER A C 1
ATOM 1467 O O . SER A 1 182 ? -2.318 -7.388 -0.616 1.00 83.62 182 SER A O 1
ATOM 1469 N N . ASP A 1 183 ? -0.754 -6.122 -1.580 1.00 83.81 183 ASP A N 1
ATOM 1470 C CA . ASP A 1 183 ? 0.085 -6.046 -0.361 1.00 83.81 183 ASP A CA 1
ATOM 1471 C C . ASP A 1 183 ? -0.308 -4.923 0.624 1.00 83.81 183 ASP A C 1
ATOM 1473 O O . ASP A 1 183 ? 0.310 -4.762 1.673 1.00 83.81 183 ASP A O 1
ATOM 1477 N N . GLU A 1 184 ? -1.353 -4.165 0.309 1.00 90.50 184 GLU A N 1
ATOM 1478 C CA . GLU A 1 184 ? -1.785 -2.964 1.027 1.00 90.50 184 GLU A CA 1
ATOM 1479 C C . GLU A 1 184 ? -2.628 -3.266 2.282 1.00 90.50 184 GLU A C 1
ATOM 1481 O O . GLU A 1 184 ? -2.995 -4.416 2.550 1.00 90.50 184 GLU A O 1
ATOM 1486 N N . TYR A 1 185 ? -2.963 -2.228 3.062 1.00 91.69 185 TYR A N 1
ATOM 1487 C CA . TYR A 1 185 ? -3.662 -2.366 4.348 1.00 91.69 185 TYR A CA 1
ATOM 1488 C C . TYR A 1 185 ? -4.954 -1.557 4.463 1.00 91.69 185 TYR A C 1
ATOM 1490 O O . TYR A 1 185 ? -5.021 -0.383 4.108 1.00 91.69 185 TYR A O 1
ATOM 1498 N N . TYR A 1 186 ? -5.959 -2.167 5.090 1.00 92.50 186 TYR A N 1
ATOM 1499 C CA . TYR A 1 186 ? -7.095 -1.479 5.691 1.00 92.50 186 TYR A CA 1
ATOM 1500 C C . TYR A 1 186 ? -6.869 -1.353 7.203 1.00 92.50 186 TYR A C 1
ATOM 1502 O O . TYR A 1 186 ? -6.627 -2.355 7.883 1.00 92.50 186 TYR A O 1
ATOM 1510 N N . PHE A 1 187 ? -6.982 -0.139 7.745 1.00 93.62 187 PHE A N 1
ATOM 1511 C CA . PHE A 1 187 ? -6.913 0.098 9.187 1.00 93.62 187 PHE A CA 1
ATOM 1512 C C . PHE A 1 187 ? -8.314 0.181 9.769 1.00 93.62 187 PHE A C 1
ATOM 1514 O O . PHE A 1 187 ? -9.079 1.101 9.488 1.00 93.62 187 PHE A O 1
ATOM 1521 N N . ASN A 1 188 ? -8.660 -0.807 10.579 1.00 92.62 188 ASN A N 1
ATOM 1522 C CA . ASN A 1 188 ? -10.017 -1.006 11.058 1.00 92.62 188 ASN A CA 1
ATOM 1523 C C . ASN A 1 188 ? -10.065 -0.908 12.587 1.00 92.62 188 ASN A C 1
ATOM 1525 O O . ASN A 1 188 ? -9.210 -1.479 13.268 1.00 92.62 188 ASN A O 1
ATOM 1529 N N . LEU A 1 189 ? -11.087 -0.240 13.120 1.00 93.00 189 LEU A N 1
ATOM 1530 C CA . LEU A 1 189 ? -11.446 -0.266 14.536 1.00 93.00 189 LEU A CA 1
ATOM 1531 C C . LEU A 1 189 ? -12.683 -1.127 14.758 1.00 93.00 189 LEU A C 1
ATOM 1533 O O . LEU A 1 189 ? -13.646 -1.030 14.003 1.00 93.00 189 LEU A O 1
ATOM 1537 N N . TYR A 1 190 ? -12.676 -1.892 15.845 1.00 91.38 190 TYR A N 1
ATOM 1538 C CA . TYR A 1 190 ? -13.801 -2.708 16.285 1.00 91.38 190 TYR A CA 1
ATOM 1539 C C . TYR A 1 190 ? -14.034 -2.551 17.789 1.00 91.38 190 TYR A C 1
ATOM 1541 O O . TYR A 1 190 ? -13.075 -2.432 18.554 1.00 91.38 190 TYR A O 1
ATOM 1549 N N . ILE A 1 191 ? -15.293 -2.611 18.229 1.00 91.31 191 ILE A N 1
ATOM 1550 C CA . ILE A 1 191 ? -15.638 -2.850 19.640 1.00 91.31 191 ILE A CA 1
ATOM 1551 C C . ILE A 1 191 ? -16.386 -4.177 19.710 1.00 91.31 191 ILE A C 1
ATOM 1553 O O . ILE A 1 191 ? -17.557 -4.241 19.331 1.00 91.31 191 ILE A O 1
ATOM 1557 N N . GLY A 1 192 ? -15.718 -5.224 20.187 1.00 87.81 192 GLY A N 1
ATOM 1558 C CA . GLY A 1 192 ? -16.263 -6.580 20.261 1.00 87.81 192 GLY A CA 1
ATOM 1559 C C . GLY A 1 192 ? -16.435 -7.081 21.688 1.00 87.81 192 GLY A C 1
ATOM 1560 O O . GLY A 1 192 ? -15.940 -6.481 22.648 1.00 87.81 192 GLY A O 1
ATOM 1561 N N . LYS A 1 193 ? -17.202 -8.165 21.842 1.00 86.19 193 LYS A N 1
ATOM 1562 C CA . LYS A 1 193 ? -17.510 -8.750 23.151 1.00 86.19 193 LYS A CA 1
ATOM 1563 C C . LYS A 1 193 ? -16.401 -9.715 23.584 1.00 86.19 193 LYS A C 1
ATOM 1565 O O . LYS A 1 193 ? -15.921 -10.534 22.803 1.00 86.19 193 LYS A O 1
ATOM 1570 N N . ASN A 1 194 ? -15.988 -9.646 24.846 1.00 83.56 194 ASN A N 1
ATOM 1571 C CA . ASN A 1 194 ? -14.995 -10.570 25.392 1.00 83.56 194 ASN A CA 1
ATOM 1572 C C . ASN A 1 194 ? -15.507 -12.019 25.272 1.00 83.56 194 ASN A C 1
ATOM 1574 O O . ASN A 1 194 ? -16.645 -12.314 25.637 1.00 83.56 194 ASN A O 1
ATOM 1578 N N . GLY A 1 195 ? -14.668 -12.916 24.745 1.00 77.88 195 GLY A N 1
ATOM 1579 C CA . GLY A 1 195 ? -15.011 -14.328 24.528 1.00 77.88 195 GLY A CA 1
ATOM 1580 C C . GLY A 1 195 ? -15.703 -14.659 23.197 1.00 77.88 195 GLY A C 1
ATOM 1581 O O . GLY A 1 195 ? -16.022 -15.823 22.978 1.00 77.88 195 GLY A O 1
ATOM 1582 N N . THR A 1 196 ? -15.915 -13.691 22.296 1.00 71.62 196 THR A N 1
ATOM 1583 C CA . THR A 1 196 ? -16.412 -13.956 20.930 1.00 71.62 196 THR A CA 1
ATOM 1584 C C . THR A 1 196 ? -15.301 -13.838 19.886 1.00 71.62 196 THR A C 1
ATOM 1586 O O . THR A 1 196 ? -14.530 -12.884 19.936 1.00 71.62 196 THR A O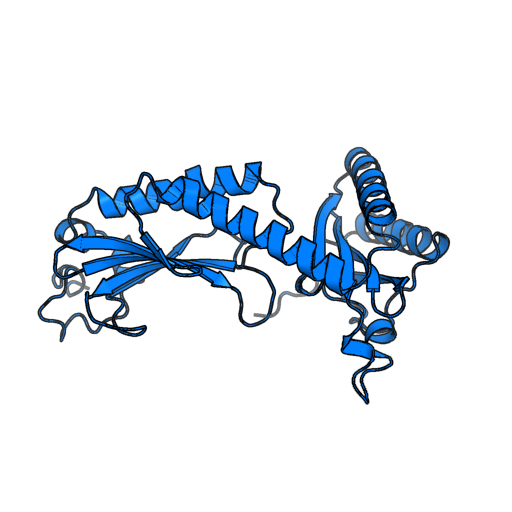 1
ATOM 1589 N N . ASN A 1 197 ? -15.256 -14.763 18.921 1.00 54.97 197 ASN A N 1
ATOM 1590 C CA . ASN A 1 197 ? -14.345 -14.714 17.768 1.00 54.97 197 ASN A CA 1
ATOM 1591 C C . ASN A 1 197 ? -15.073 -14.151 16.537 1.00 54.97 197 ASN A C 1
ATOM 1593 O O . ASN A 1 197 ? -16.173 -14.619 16.245 1.00 54.97 197 ASN A O 1
ATOM 1597 N N . ASP A 1 198 ? -14.435 -13.216 15.826 1.00 48.38 198 ASP A N 1
ATOM 1598 C CA . ASP A 1 198 ? -14.623 -12.756 14.428 1.00 48.38 198 ASP A CA 1
ATOM 1599 C C . ASP A 1 198 ? -16.031 -12.335 13.926 1.00 48.38 198 ASP A C 1
ATOM 1601 O O . ASP A 1 198 ? -16.149 -11.709 12.877 1.00 48.38 198 ASP A O 1
ATOM 1605 N N . TYR A 1 199 ? -17.098 -12.622 14.674 1.00 49.59 199 TYR A N 1
ATOM 1606 C CA . TYR A 1 199 ? -18.503 -12.323 14.357 1.00 49.59 199 TYR A CA 1
ATOM 1607 C C . TYR A 1 199 ? -19.242 -11.645 15.530 1.00 49.59 199 TYR A C 1
ATOM 1609 O O . TYR A 1 199 ? -20.453 -11.435 15.476 1.00 49.59 199 TYR A O 1
ATOM 1617 N N . GLY A 1 200 ? -18.528 -11.326 16.617 1.00 56.94 200 GLY A N 1
ATOM 1618 C CA . GLY A 1 200 ? -19.076 -10.703 17.831 1.00 56.94 200 GLY A CA 1
ATOM 1619 C C . GLY A 1 200 ? -18.854 -9.191 17.940 1.00 56.94 200 GLY A C 1
ATOM 1620 O O . GLY A 1 200 ? -19.102 -8.605 19.000 1.00 56.94 200 GLY A O 1
ATOM 1621 N N . ASP A 1 201 ? -18.376 -8.553 16.870 1.00 70.75 201 ASP A N 1
ATOM 1622 C CA . ASP A 1 201 ? -18.097 -7.121 16.858 1.00 70.75 201 ASP A CA 1
ATOM 1623 C C . ASP A 1 201 ? -19.396 -6.302 16.870 1.00 70.75 201 ASP A C 1
ATOM 1625 O O . ASP A 1 201 ? -20.221 -6.317 15.954 1.00 70.75 201 ASP A O 1
ATOM 1629 N N . CYS A 1 202 ? -19.589 -5.569 17.963 1.00 81.06 202 CYS A N 1
ATOM 1630 C CA . CYS A 1 202 ? -20.739 -4.702 18.188 1.00 81.06 202 CYS A CA 1
ATOM 1631 C C . CYS A 1 202 ? -20.583 -3.338 17.502 1.00 81.06 202 CYS A C 1
ATOM 1633 O O . CYS A 1 202 ? -21.564 -2.616 17.368 1.00 81.06 202 CYS A O 1
ATOM 1635 N N . TYR A 1 203 ? -19.379 -2.978 17.064 1.00 86.38 203 TYR A N 1
ATOM 1636 C CA . TYR A 1 203 ? -19.099 -1.812 16.230 1.00 86.38 203 TYR A CA 1
ATOM 1637 C C . TYR A 1 203 ? -17.872 -2.082 15.362 1.00 86.38 203 TYR A C 1
ATOM 1639 O O . TYR A 1 203 ? -16.943 -2.743 15.820 1.00 86.38 203 TYR A O 1
ATOM 1647 N N . TYR A 1 204 ? -17.880 -1.533 14.153 1.00 87.50 204 TYR A N 1
ATOM 1648 C CA . TYR A 1 204 ? -16.806 -1.509 13.172 1.00 87.50 204 TYR A CA 1
ATOM 1649 C C . TYR A 1 204 ? -16.713 -0.105 12.567 1.00 87.50 204 TYR A C 1
ATOM 1651 O O . TYR A 1 204 ? -17.728 0.527 12.279 1.00 87.50 204 TYR A O 1
ATOM 1659 N N . THR A 1 205 ? -15.502 0.378 12.318 1.00 88.62 205 THR A N 1
ATOM 1660 C CA . THR A 1 205 ? -15.263 1.470 11.371 1.00 88.62 205 THR A CA 1
ATOM 1661 C C . THR A 1 205 ? -13.890 1.321 10.728 1.00 88.62 205 THR A C 1
ATOM 1663 O O . THR A 1 205 ? -13.016 0.631 11.259 1.00 88.62 205 THR A O 1
ATOM 1666 N N . ARG A 1 206 ? -13.674 1.996 9.601 1.00 90.88 206 ARG A N 1
ATOM 1667 C CA . ARG A 1 206 ? -12.370 2.084 8.948 1.00 90.88 206 ARG A CA 1
ATOM 1668 C C . ARG A 1 206 ? -11.782 3.472 9.162 1.00 90.88 206 ARG A C 1
ATOM 1670 O O . ARG A 1 206 ? -12.448 4.467 8.897 1.00 90.88 206 ARG A O 1
ATOM 1677 N N . ILE A 1 207 ? -10.534 3.529 9.616 1.00 89.88 207 ILE A N 1
ATOM 1678 C CA . ILE A 1 207 ? -9.749 4.761 9.629 1.00 89.88 207 ILE A CA 1
ATOM 1679 C C . ILE A 1 207 ? -8.919 4.778 8.350 1.00 89.88 207 ILE A C 1
ATOM 1681 O O . ILE A 1 207 ? -8.043 3.939 8.155 1.00 89.88 207 ILE A O 1
ATOM 1685 N N . ALA A 1 208 ? -9.179 5.748 7.490 1.00 81.75 208 ALA A N 1
ATOM 1686 C CA . ALA A 1 208 ? -8.330 6.078 6.359 1.00 81.75 208 ALA A CA 1
ATOM 1687 C C . ALA A 1 208 ? -8.454 7.583 6.082 1.00 81.75 208 ALA A C 1
ATOM 1689 O O . ALA A 1 208 ? -9.506 8.160 6.377 1.00 81.75 208 ALA A O 1
ATOM 1690 N N . PRO A 1 209 ? -7.425 8.225 5.506 1.00 70.62 209 PRO A N 1
ATOM 1691 C CA . PRO A 1 209 ? -7.619 9.464 4.766 1.00 70.62 209 PRO A CA 1
ATOM 1692 C C . PRO A 1 209 ? -8.635 9.241 3.635 1.00 70.62 209 PRO A C 1
ATOM 1694 O O . PRO A 1 209 ? -8.843 8.105 3.193 1.00 70.62 209 PRO A O 1
ATOM 1697 N N . ALA A 1 210 ? -9.246 10.320 3.140 1.00 62.88 210 ALA A N 1
ATOM 1698 C CA . ALA A 1 210 ? -10.014 10.248 1.899 1.00 62.88 210 ALA A CA 1
ATOM 1699 C C . ALA A 1 210 ? -9.133 9.664 0.779 1.00 62.88 210 ALA A C 1
ATOM 1701 O O . ALA A 1 210 ? -7.941 9.957 0.714 1.00 62.88 210 ALA A O 1
ATOM 1702 N N . ASP A 1 211 ? -9.719 8.792 -0.039 1.00 65.25 211 ASP A N 1
ATOM 1703 C CA . ASP A 1 211 ? -9.110 8.172 -1.225 1.00 65.25 211 ASP A CA 1
ATOM 1704 C C . ASP A 1 211 ? -7.835 7.321 -0.999 1.00 65.25 211 ASP A C 1
ATOM 1706 O O . ASP A 1 211 ? -7.302 6.748 -1.945 1.00 65.25 211 ASP A O 1
ATOM 1710 N N . MET A 1 212 ? -7.400 7.123 0.254 1.00 69.00 212 MET A N 1
ATOM 1711 C CA . MET A 1 212 ? -6.251 6.280 0.635 1.00 69.00 212 MET A CA 1
ATOM 1712 C C . MET A 1 212 ? -6.703 4.999 1.365 1.00 69.00 212 MET A C 1
ATOM 1714 O O . MET A 1 212 ? -6.283 4.716 2.493 1.00 69.00 212 MET A O 1
ATOM 1718 N N . SER A 1 213 ? -7.628 4.242 0.760 1.00 81.19 213 SER A N 1
ATOM 1719 C CA . SER A 1 213 ? -8.117 2.971 1.317 1.00 81.19 213 SER A CA 1
ATOM 1720 C C . SER A 1 213 ? -8.381 1.904 0.236 1.00 81.19 213 SER A C 1
ATOM 1722 O O . SER A 1 213 ? -9.359 2.034 -0.501 1.00 81.19 213 SER A O 1
ATOM 1724 N N . PRO A 1 214 ? -7.600 0.805 0.169 1.00 85.75 214 PRO A N 1
ATOM 1725 C CA . PRO A 1 214 ? -6.496 0.444 1.065 1.00 85.75 214 PRO A CA 1
ATOM 1726 C C . PRO A 1 214 ? -5.315 1.426 0.976 1.00 85.75 214 PRO A C 1
ATOM 1728 O O . PRO A 1 214 ? -5.272 2.296 0.114 1.00 85.75 214 PRO A O 1
ATOM 1731 N N . MET A 1 215 ? -4.392 1.327 1.931 1.00 88.19 215 MET A N 1
ATOM 1732 C CA . MET A 1 215 ? -3.214 2.185 2.025 1.00 88.19 215 MET A CA 1
ATOM 1733 C C . MET A 1 215 ? -1.953 1.396 1.669 1.00 88.19 215 MET A C 1
ATOM 1735 O O . MET A 1 215 ? -1.661 0.364 2.292 1.00 88.19 215 MET A O 1
ATOM 1739 N N . ASP A 1 216 ? -1.186 1.906 0.705 1.00 88.56 216 ASP A N 1
ATOM 1740 C CA . ASP A 1 216 ? 0.102 1.336 0.324 1.00 88.56 216 ASP A CA 1
ATOM 1741 C C . ASP A 1 216 ? 1.189 1.677 1.353 1.00 88.56 216 ASP A C 1
ATOM 1743 O O . ASP A 1 216 ? 1.830 2.727 1.330 1.00 88.56 216 ASP A O 1
ATOM 1747 N N . TRP A 1 217 ? 1.397 0.737 2.272 1.00 86.19 217 TRP A N 1
ATOM 1748 C CA . TRP A 1 217 ? 2.374 0.833 3.350 1.00 86.19 217 TRP A CA 1
ATOM 1749 C C . TRP A 1 217 ? 3.841 0.863 2.881 1.00 86.19 217 TRP A C 1
ATOM 1751 O O . TRP A 1 217 ? 4.704 1.213 3.684 1.00 86.19 217 TRP A O 1
ATOM 1761 N N . GLN A 1 218 ? 4.138 0.462 1.635 1.00 87.75 218 GLN A N 1
ATOM 1762 C CA . GLN A 1 218 ? 5.499 0.520 1.083 1.00 87.75 218 GLN A CA 1
ATOM 1763 C C . GLN A 1 218 ? 5.818 1.885 0.470 1.00 87.75 218 GLN A C 1
ATOM 1765 O O . GLN A 1 218 ? 6.967 2.317 0.521 1.00 87.75 218 GLN A O 1
ATOM 1770 N N . ALA A 1 219 ? 4.808 2.531 -0.118 1.00 82.56 219 ALA A N 1
ATOM 1771 C CA . ALA A 1 219 ? 4.948 3.787 -0.846 1.00 82.56 219 ALA A CA 1
ATOM 1772 C C . ALA A 1 219 ? 4.980 5.026 0.059 1.00 82.56 219 ALA A C 1
ATOM 1774 O O . ALA A 1 219 ? 5.618 6.011 -0.299 1.00 82.56 219 ALA A O 1
ATOM 1775 N N . LEU A 1 220 ? 4.304 4.985 1.212 1.00 83.50 220 LEU A N 1
ATOM 1776 C CA . LEU A 1 220 ? 4.358 6.068 2.195 1.00 83.50 220 LEU A CA 1
ATOM 1777 C C . LEU A 1 220 ? 5.730 6.142 2.861 1.00 83.50 220 LEU A C 1
ATOM 1779 O O . LEU A 1 220 ? 6.273 5.122 3.302 1.00 83.50 220 LEU A O 1
ATOM 1783 N N . ASN A 1 221 ? 6.254 7.358 3.023 1.00 84.44 221 ASN A N 1
ATOM 1784 C CA . ASN A 1 221 ? 7.415 7.542 3.884 1.00 84.44 221 ASN A CA 1
ATOM 1785 C C . ASN A 1 221 ? 7.021 7.401 5.366 1.00 84.44 221 ASN A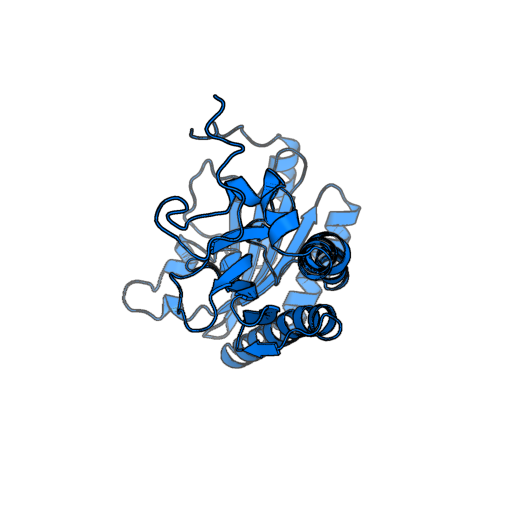 C 1
ATOM 1787 O O . ASN A 1 221 ? 5.848 7.403 5.757 1.00 84.44 221 ASN A O 1
ATOM 1791 N N . LYS A 1 222 ? 8.031 7.210 6.217 1.00 88.56 222 LYS A N 1
ATOM 1792 C CA . LYS A 1 222 ? 7.820 6.929 7.639 1.00 88.56 222 LYS A CA 1
ATOM 1793 C C . LYS A 1 222 ? 7.129 8.105 8.338 1.00 88.56 222 LYS A C 1
ATOM 1795 O O . LYS A 1 222 ? 6.267 7.895 9.185 1.00 88.56 222 LYS A O 1
ATOM 1800 N N . GLU A 1 223 ? 7.493 9.328 7.981 1.00 91.56 223 GLU A N 1
ATOM 1801 C CA . GLU A 1 223 ? 7.022 10.561 8.604 1.00 91.56 223 GLU A CA 1
ATOM 1802 C C . GLU A 1 223 ? 5.546 10.842 8.260 1.00 91.56 223 GLU A C 1
ATOM 1804 O O . GLU A 1 223 ? 4.775 11.219 9.144 1.00 91.56 223 GLU A O 1
ATOM 1809 N N . GLU A 1 224 ? 5.120 10.557 7.026 1.00 89.44 224 GLU A N 1
ATOM 1810 C CA . GLU A 1 224 ? 3.711 10.530 6.603 1.00 89.44 224 GLU A CA 1
ATOM 1811 C C . GLU A 1 224 ? 2.894 9.496 7.378 1.00 89.44 224 GLU A C 1
ATOM 1813 O O . GLU A 1 224 ? 1.780 9.787 7.822 1.00 89.44 224 GLU A O 1
ATOM 1818 N N . PHE A 1 225 ? 3.433 8.288 7.570 1.00 91.06 225 PHE A N 1
ATOM 1819 C CA . PHE A 1 225 ? 2.717 7.242 8.293 1.00 91.06 225 PHE A CA 1
ATOM 1820 C C . PHE A 1 225 ? 2.642 7.526 9.803 1.00 91.06 225 PHE A C 1
ATOM 1822 O O . PHE A 1 225 ? 1.567 7.399 10.393 1.00 91.06 225 PHE A O 1
ATOM 1829 N N . ASP A 1 226 ? 3.728 8.003 10.424 1.00 93.06 226 ASP A N 1
ATOM 1830 C CA . ASP A 1 226 ? 3.725 8.516 11.802 1.00 93.06 226 ASP A CA 1
ATOM 1831 C C . ASP A 1 226 ? 2.691 9.657 11.960 1.00 93.06 226 ASP A C 1
ATOM 1833 O O . ASP A 1 226 ? 1.944 9.668 12.942 1.00 93.06 226 ASP A O 1
ATOM 1837 N N . PHE A 1 227 ? 2.574 10.565 10.978 1.00 92.69 227 PHE A N 1
ATOM 1838 C CA . PHE A 1 227 ? 1.564 11.634 10.954 1.00 92.69 227 PHE A CA 1
ATOM 1839 C C . PHE A 1 227 ? 0.132 11.095 10.807 1.00 92.69 227 PHE A C 1
ATOM 1841 O O . PHE A 1 227 ? -0.755 11.518 11.551 1.00 92.69 227 PHE A O 1
ATOM 1848 N N . PHE A 1 228 ? -0.122 10.133 9.913 1.00 92.00 228 PHE A N 1
ATOM 1849 C CA . PHE A 1 228 ? -1.429 9.471 9.804 1.00 92.00 228 PHE A CA 1
ATOM 1850 C C . PHE A 1 228 ? -1.842 8.828 11.1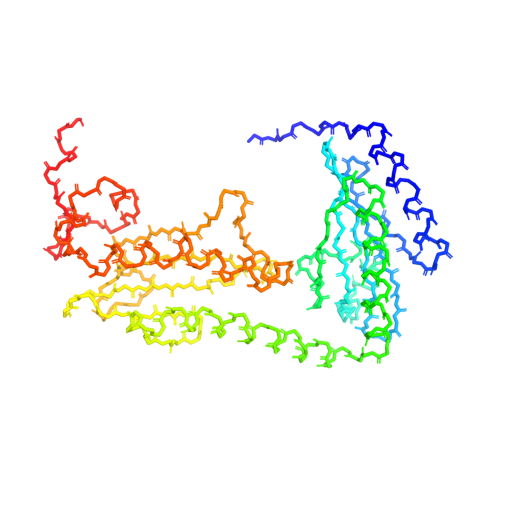35 1.00 92.00 228 PHE A C 1
ATOM 1852 O O . PHE A 1 228 ? -2.979 9.017 11.587 1.00 92.00 228 PHE A O 1
ATOM 1859 N N . LEU A 1 229 ? -0.919 8.123 11.799 1.00 94.12 229 LEU A N 1
ATOM 1860 C CA . LEU A 1 229 ? -1.180 7.529 13.106 1.00 94.12 229 LEU A CA 1
ATOM 1861 C C . LEU A 1 229 ? -1.497 8.603 14.161 1.00 94.12 229 LEU A C 1
ATOM 1863 O O . LEU A 1 229 ? -2.505 8.471 14.855 1.00 94.12 229 LEU A O 1
ATOM 1867 N N . ASP A 1 230 ? -0.709 9.677 14.246 1.00 95.19 230 ASP A N 1
ATOM 1868 C CA . ASP A 1 230 ? -0.879 10.741 15.251 1.00 95.19 230 ASP A CA 1
ATOM 1869 C C . ASP A 1 230 ? -2.100 11.644 15.015 1.00 95.19 230 ASP A C 1
ATOM 1871 O O . ASP A 1 230 ? -2.616 12.235 15.965 1.00 95.19 230 ASP A O 1
ATOM 1875 N N . LYS A 1 231 ? -2.565 11.793 13.767 1.00 93.81 231 LYS A N 1
ATOM 1876 C CA . LYS A 1 231 ? -3.697 12.675 13.419 1.00 93.81 231 LYS A CA 1
ATOM 1877 C C . LYS A 1 231 ? -5.021 11.949 13.206 1.00 93.81 231 LYS A C 1
ATOM 1879 O O . LYS A 1 231 ? -6.063 12.563 13.412 1.00 93.81 231 LYS A O 1
ATOM 1884 N N . SER A 1 232 ? -4.994 10.671 12.826 1.00 92.56 232 SER A N 1
ATOM 1885 C CA . SER A 1 232 ? -6.205 9.903 12.493 1.00 92.56 232 SER A CA 1
ATOM 1886 C C . SER A 1 232 ? -6.448 8.736 13.446 1.00 92.56 232 SER A C 1
ATOM 1888 O O . SER A 1 232 ? -7.567 8.553 13.919 1.00 92.56 232 SER A O 1
ATOM 1890 N N . VAL A 1 233 ? -5.415 7.937 13.746 1.00 94.31 233 VAL A N 1
ATOM 1891 C CA . VAL A 1 233 ? -5.591 6.695 14.517 1.00 94.31 233 VAL A CA 1
ATOM 1892 C C . VAL A 1 233 ? -5.624 6.948 16.018 1.00 94.31 233 VAL A C 1
ATOM 1894 O O . VAL A 1 233 ? -6.587 6.561 16.678 1.00 94.31 233 VAL A O 1
ATOM 1897 N N . VAL A 1 234 ? -4.598 7.607 16.557 1.00 96.62 234 VAL A N 1
ATOM 1898 C CA . VAL A 1 234 ? -4.475 7.898 17.991 1.00 96.62 234 VAL A CA 1
ATOM 1899 C C . VAL A 1 234 ? -5.676 8.706 18.509 1.00 96.62 234 VAL A C 1
ATOM 1901 O O . VAL A 1 234 ? -6.297 8.231 19.460 1.00 96.62 234 VAL A O 1
ATOM 1904 N N . PRO A 1 235 ? -6.116 9.817 17.876 1.00 95.69 235 PRO A N 1
ATOM 1905 C CA . PRO A 1 235 ? -7.209 10.624 18.423 1.00 95.69 235 PRO A CA 1
ATOM 1906 C C . PRO A 1 235 ? -8.561 9.898 18.466 1.00 95.69 235 PRO A C 1
ATOM 1908 O O . PRO A 1 235 ? -9.303 10.049 19.435 1.00 95.69 235 PRO A O 1
ATOM 1911 N N . GLU A 1 236 ? -8.894 9.078 17.459 1.00 93.50 236 GLU A N 1
ATOM 1912 C CA . GLU A 1 236 ? -10.141 8.296 17.466 1.00 93.50 236 GLU A CA 1
ATOM 1913 C C . GLU A 1 236 ? -10.090 7.163 18.503 1.00 93.50 236 GLU A C 1
ATOM 1915 O O . GLU A 1 236 ? -11.072 6.905 19.202 1.00 93.50 236 GLU A O 1
ATOM 1920 N N . VAL A 1 237 ? -8.928 6.523 18.657 1.00 95.69 237 VAL A N 1
ATOM 1921 C CA . VAL A 1 237 ? -8.689 5.495 19.677 1.00 95.69 237 VAL A CA 1
ATOM 1922 C C . VAL A 1 237 ? -8.788 6.072 21.093 1.00 95.69 237 VAL A C 1
ATOM 1924 O O . VAL A 1 237 ? -9.485 5.502 21.933 1.00 95.69 237 VAL A O 1
ATOM 1927 N N . GLU A 1 238 ? -8.146 7.208 21.368 1.00 96.31 238 GLU A N 1
ATOM 1928 C CA . GLU A 1 238 ? -8.213 7.891 22.666 1.00 96.31 238 GLU A CA 1
ATOM 1929 C C . GLU A 1 238 ? -9.633 8.368 22.982 1.00 96.31 238 GLU A C 1
ATOM 1931 O O . GLU A 1 238 ? -10.130 8.144 24.085 1.00 96.31 238 GLU A O 1
ATOM 1936 N N . LYS A 1 239 ? -10.335 8.938 21.998 1.00 94.31 239 LYS A N 1
ATOM 1937 C CA . LYS A 1 239 ? -11.749 9.334 22.093 1.00 94.31 239 LYS A CA 1
ATOM 1938 C C . LYS A 1 239 ? -12.664 8.172 22.492 1.00 94.31 239 LYS A C 1
ATOM 1940 O O . LYS A 1 239 ? -13.601 8.391 23.265 1.00 94.31 239 LYS A O 1
ATOM 1945 N N . ILE A 1 240 ? -12.398 6.953 22.012 1.00 94.50 240 ILE A N 1
ATOM 1946 C CA . ILE A 1 240 ? -13.128 5.743 22.423 1.00 94.50 240 ILE A CA 1
ATOM 1947 C C . ILE A 1 240 ? -12.704 5.288 23.828 1.00 94.50 240 ILE A C 1
ATOM 1949 O O . ILE A 1 240 ? -13.566 4.983 24.645 1.00 94.50 240 ILE A O 1
ATOM 1953 N N . ILE A 1 241 ? -11.406 5.267 24.142 1.00 95.62 241 ILE A N 1
ATOM 1954 C CA . ILE A 1 241 ? -10.890 4.820 25.452 1.00 95.62 241 ILE A CA 1
ATOM 1955 C C . ILE A 1 241 ? -11.349 5.730 26.600 1.00 95.62 241 ILE A C 1
ATOM 1957 O O . ILE A 1 241 ? -11.668 5.241 27.683 1.00 95.62 241 ILE A O 1
ATOM 1961 N N . CYS A 1 242 ? -11.376 7.042 26.372 1.00 94.50 242 CYS A N 1
ATOM 1962 C CA . CYS A 1 242 ? -11.673 8.054 27.386 1.00 94.50 242 CYS A CA 1
ATOM 1963 C C . CYS A 1 242 ? -13.166 8.420 27.477 1.00 94.50 242 CYS A C 1
ATOM 1965 O O . CYS A 1 242 ? -13.544 9.198 28.351 1.00 94.50 242 CYS A O 1
ATOM 1967 N N . THR A 1 243 ? -14.029 7.866 26.615 1.00 93.50 243 THR A N 1
ATOM 1968 C CA . THR A 1 243 ? -15.490 8.010 26.730 1.00 93.50 243 THR A CA 1
ATOM 1969 C C . THR A 1 243 ? -16.103 6.696 27.239 1.00 93.50 243 THR A C 1
ATOM 1971 O O . THR A 1 243 ? -15.916 5.666 26.592 1.00 93.50 243 THR A O 1
ATOM 1974 N N . PRO A 1 244 ? -16.909 6.688 28.319 1.00 91.69 244 PRO A N 1
ATOM 1975 C CA . PRO A 1 244 ? -17.649 5.495 28.733 1.00 91.69 244 PRO A CA 1
ATOM 1976 C C . PRO A 1 244 ? -18.520 4.929 27.600 1.00 91.69 244 PRO A C 1
ATOM 1978 O O . PRO A 1 244 ? -19.183 5.687 26.889 1.00 91.69 244 PRO A O 1
ATOM 1981 N N . LEU A 1 245 ? -18.577 3.599 27.453 1.00 88.31 245 LEU A N 1
ATOM 1982 C CA . LEU A 1 245 ? -19.311 2.941 26.357 1.00 88.31 245 LEU A CA 1
ATOM 1983 C C . LEU A 1 245 ? -20.781 3.382 26.255 1.00 88.31 245 LEU A C 1
ATOM 1985 O O . LEU A 1 245 ? -21.268 3.603 25.152 1.00 88.31 245 LEU A O 1
ATOM 1989 N N . ALA A 1 246 ? -21.463 3.593 27.384 1.00 85.69 246 ALA A N 1
ATOM 1990 C CA . ALA A 1 246 ? -22.842 4.087 27.403 1.00 85.69 246 ALA A CA 1
ATOM 1991 C C . ALA A 1 246 ? -22.996 5.512 26.826 1.00 85.69 246 ALA A C 1
ATOM 1993 O O . ALA A 1 246 ? -24.042 5.828 26.269 1.00 85.69 246 ALA A O 1
ATOM 1994 N N . GLU A 1 247 ? -21.961 6.357 26.907 1.00 88.81 247 GLU A N 1
ATOM 1995 C CA . GLU A 1 247 ? -21.946 7.712 26.337 1.00 88.81 247 GLU A CA 1
ATOM 1996 C C . GLU A 1 247 ? -21.505 7.716 24.864 1.00 88.81 247 GLU A C 1
ATOM 1998 O O . GLU A 1 247 ? -22.017 8.502 24.067 1.00 88.81 247 GLU A O 1
ATOM 2003 N N . LEU A 1 248 ? -20.616 6.800 24.454 1.00 88.19 248 LEU A N 1
ATOM 2004 C CA . LEU A 1 248 ? -20.392 6.502 23.028 1.00 88.19 248 LEU A CA 1
ATOM 2005 C C . LEU A 1 248 ? -21.680 5.992 22.370 1.00 88.19 248 LEU A C 1
ATOM 2007 O O . LEU A 1 248 ? -21.999 6.374 21.247 1.00 88.19 248 LEU A O 1
ATOM 2011 N N . GLY A 1 249 ? -22.452 5.187 23.101 1.00 84.88 249 GLY A N 1
ATOM 2012 C CA . GLY A 1 249 ? -23.723 4.610 22.677 1.00 84.88 249 GLY A CA 1
ATOM 2013 C C . GLY A 1 249 ? -24.834 5.609 22.355 1.00 84.88 249 GLY A C 1
ATOM 2014 O O . GLY A 1 249 ? -25.839 5.191 21.779 1.00 84.88 249 GLY A O 1
ATOM 2015 N N . LYS A 1 250 ? -24.658 6.899 22.678 1.00 84.62 250 LYS A N 1
ATOM 2016 C CA . LYS A 1 250 ? -25.587 7.999 22.350 1.00 84.62 250 LYS A CA 1
ATOM 2017 C C . LYS A 1 250 ? -25.156 8.828 21.131 1.00 84.62 250 LYS A C 1
ATOM 2019 O O . LYS A 1 250 ? -25.896 9.705 20.700 1.00 84.62 250 LYS A O 1
ATOM 2024 N N . LYS A 1 251 ? -23.938 8.619 20.614 1.00 84.44 251 LYS A N 1
ATOM 2025 C CA . LYS A 1 251 ? -23.319 9.465 19.579 1.00 84.44 251 LYS A CA 1
ATOM 2026 C C . LYS A 1 251 ? -23.611 8.902 18.173 1.00 84.44 251 LYS A C 1
ATOM 2028 O O . LYS A 1 251 ? -23.142 7.800 17.877 1.00 84.44 251 LYS A O 1
ATOM 2033 N N . PRO A 1 252 ? -24.277 9.651 17.266 1.00 80.38 252 PRO A N 1
ATOM 2034 C CA . PRO A 1 252 ? -24.715 9.120 15.970 1.00 80.38 252 PRO A CA 1
ATOM 2035 C C . PRO A 1 252 ? -23.633 8.518 15.071 1.00 80.38 252 PRO A C 1
ATOM 2037 O O . PRO A 1 252 ? -23.908 7.562 14.349 1.00 80.38 252 PRO A O 1
ATOM 2040 N N . SER A 1 253 ? -22.389 8.998 15.158 1.00 79.06 253 SER A N 1
ATOM 2041 C CA . SER A 1 253 ? -21.256 8.437 14.410 1.00 79.06 253 SER A CA 1
ATOM 2042 C C . SER A 1 253 ? -21.026 6.944 14.685 1.00 79.06 253 SER A C 1
ATOM 2044 O O . SER A 1 253 ? -20.663 6.204 13.777 1.00 79.06 253 SER A O 1
ATOM 2046 N N . TYR A 1 254 ? -21.277 6.476 15.913 1.00 80.62 254 TYR A N 1
ATOM 2047 C CA . TYR A 1 254 ? -21.073 5.071 16.287 1.00 80.62 254 TYR A CA 1
ATOM 2048 C C . TYR A 1 254 ? -22.265 4.178 15.920 1.00 80.62 254 TYR A C 1
ATOM 2050 O O . TYR A 1 254 ? -22.136 2.953 15.886 1.00 80.62 254 TYR A O 1
ATOM 2058 N N . TRP A 1 255 ? -23.423 4.764 15.606 1.00 76.69 255 TRP A N 1
ATOM 2059 C CA . TRP A 1 255 ? -24.615 4.019 15.201 1.00 76.69 255 TRP A CA 1
ATOM 2060 C C . TRP A 1 255 ? -24.538 3.493 13.765 1.00 76.69 255 TRP A C 1
ATOM 2062 O O . TRP A 1 255 ? -25.190 2.492 13.471 1.00 76.69 255 TRP A O 1
ATOM 2072 N N . ILE A 1 256 ? -23.749 4.125 12.890 1.00 75.00 256 ILE A N 1
ATOM 2073 C CA . ILE A 1 256 ? -23.552 3.679 11.499 1.00 75.00 256 ILE A CA 1
ATOM 2074 C C . ILE A 1 256 ? -22.752 2.367 11.468 1.00 75.00 256 ILE A C 1
ATOM 2076 O O . ILE A 1 256 ? -23.125 1.430 10.774 1.00 75.00 256 ILE A O 1
ATOM 2080 N N . GLY A 1 257 ? -21.697 2.270 12.282 1.00 70.81 257 GLY A N 1
ATOM 2081 C CA . GLY A 1 257 ? -20.789 1.119 12.314 1.00 70.81 257 GLY A CA 1
ATOM 2082 C C . GLY A 1 257 ? -21.254 -0.102 13.119 1.00 70.81 257 GLY A C 1
ATOM 2083 O O . GLY A 1 257 ? -20.483 -1.037 13.302 1.00 70.81 257 GLY A O 1
ATOM 2084 N N . CYS A 1 258 ? -22.462 -0.115 13.690 1.00 74.75 258 CYS A N 1
ATOM 2085 C CA . CYS A 1 258 ? -22.904 -1.212 14.563 1.00 74.75 258 CYS A CA 1
ATOM 2086 C C . CYS A 1 258 ? -23.664 -2.306 13.793 1.00 74.75 258 CYS A C 1
ATOM 2088 O O . CYS A 1 258 ? -24.814 -2.114 13.389 1.00 74.75 258 CYS A O 1
ATOM 2090 N N . HIS A 1 259 ? -23.028 -3.473 13.648 1.00 67.88 259 HIS A N 1
ATOM 2091 C CA . HIS A 1 259 ? -23.530 -4.607 12.860 1.00 67.88 259 HIS A CA 1
ATOM 2092 C C . HIS A 1 259 ? -24.296 -5.672 13.668 1.00 67.88 259 HIS A C 1
ATOM 2094 O O . HIS A 1 259 ? -24.873 -6.584 13.077 1.00 67.88 259 HIS A O 1
ATOM 2100 N N . CYS A 1 260 ? -24.335 -5.589 15.003 1.00 69.06 260 CYS A N 1
ATOM 2101 C CA . CYS A 1 260 ? -25.058 -6.571 15.815 1.00 69.06 260 CYS A CA 1
ATOM 2102 C C . CYS A 1 260 ? -26.580 -6.317 15.819 1.00 69.06 260 CYS A C 1
ATOM 2104 O O . CYS A 1 260 ? -27.046 -5.191 15.629 1.00 69.06 260 CYS A O 1
ATOM 2106 N N . ASN A 1 261 ? -27.387 -7.357 16.069 1.00 65.50 261 ASN A N 1
ATOM 2107 C CA . ASN A 1 261 ? -28.842 -7.209 16.189 1.00 65.50 261 ASN A CA 1
ATOM 2108 C C . ASN A 1 261 ? -29.201 -6.528 17.527 1.00 65.50 261 ASN A C 1
ATOM 2110 O O . ASN A 1 261 ? -29.428 -7.185 18.544 1.00 65.50 261 ASN A O 1
ATOM 2114 N N . ARG A 1 262 ? -29.218 -5.189 17.524 1.00 63.91 262 ARG A N 1
ATOM 2115 C CA . ARG A 1 262 ? -29.356 -4.325 18.716 1.00 63.91 262 ARG A CA 1
ATOM 2116 C C . ARG A 1 262 ? -30.644 -4.579 19.502 1.00 63.91 262 ARG A C 1
ATOM 2118 O O . ARG A 1 262 ? -30.635 -4.504 20.728 1.00 63.91 262 ARG A O 1
ATOM 2125 N N . GLN A 1 263 ? -31.736 -4.923 18.817 1.00 60.66 263 GLN A N 1
ATOM 2126 C CA . GLN A 1 263 ? -33.008 -5.263 19.461 1.00 60.66 263 GLN A CA 1
ATOM 2127 C C . GLN A 1 263 ? -32.865 -6.525 20.324 1.00 60.66 263 GLN A C 1
ATOM 2129 O O . GLN A 1 263 ? -33.204 -6.481 21.507 1.00 60.66 263 GLN A O 1
ATOM 2134 N N . LYS A 1 264 ? -32.274 -7.595 19.767 1.00 64.81 264 LYS A N 1
ATOM 2135 C CA . LYS A 1 264 ? -32.075 -8.901 20.426 1.00 64.81 264 LYS A CA 1
ATOM 2136 C C . LYS A 1 264 ? -30.844 -8.983 21.342 1.00 64.81 264 LYS A C 1
ATOM 2138 O O . LYS A 1 264 ? -30.674 -9.977 22.038 1.00 64.81 264 LYS A O 1
ATOM 2143 N N . CYS A 1 265 ? -29.974 -7.974 21.350 1.00 70.56 265 CYS A N 1
ATOM 2144 C CA . CYS A 1 265 ? -28.795 -7.944 22.211 1.00 70.56 265 CYS A CA 1
ATOM 2145 C C . CYS A 1 265 ? -29.131 -7.327 23.581 1.00 70.56 265 CYS A C 1
ATOM 2147 O O . CYS A 1 265 ? -29.321 -6.114 23.706 1.00 70.56 265 CYS A O 1
ATOM 2149 N N . GLU A 1 266 ? -29.185 -8.165 24.618 1.00 68.81 266 GLU A N 1
ATOM 2150 C CA . GLU A 1 266 ? -29.430 -7.748 26.009 1.00 68.81 266 GLU A CA 1
ATOM 2151 C C . GLU A 1 266 ? -28.277 -6.908 26.579 1.00 68.81 266 GLU A C 1
ATOM 2153 O O . GLU A 1 266 ? -28.503 -5.962 27.322 1.00 68.81 266 GLU A O 1
ATOM 2158 N N . SER A 1 267 ? -27.034 -7.207 26.185 1.00 73.31 267 SER A N 1
ATOM 2159 C CA . SER A 1 267 ? -25.834 -6.496 26.657 1.00 73.31 267 SER A CA 1
ATOM 2160 C C . SER A 1 267 ? -25.527 -5.198 25.890 1.00 73.31 267 SER A C 1
ATOM 2162 O O . SER A 1 267 ? -24.449 -4.635 26.088 1.00 73.31 267 SER A O 1
ATOM 2164 N N . CYS A 1 268 ? -26.376 -4.772 24.946 1.00 76.94 268 CYS A N 1
ATOM 2165 C CA . CYS A 1 268 ? -26.026 -3.747 23.957 1.00 76.94 268 CYS A CA 1
ATOM 2166 C C . CYS A 1 268 ? -25.691 -2.394 24.606 1.00 76.94 268 CYS A C 1
ATOM 2168 O O . CYS A 1 268 ? -26.504 -1.830 25.333 1.00 76.94 268 CYS A O 1
ATOM 2170 N N . TRP A 1 269 ? -24.509 -1.848 24.300 1.00 80.38 269 TRP A N 1
ATOM 2171 C CA . TRP A 1 269 ? -24.061 -0.552 24.823 1.00 80.38 269 TRP A CA 1
ATOM 2172 C C . TRP A 1 269 ? -24.585 0.657 24.033 1.00 80.38 269 TRP A C 1
ATOM 2174 O O . TRP A 1 269 ? -24.409 1.788 24.477 1.00 80.38 269 TRP A O 1
ATOM 2184 N N . GLN A 1 270 ? -25.222 0.445 22.875 1.00 75.12 270 GLN A N 1
ATOM 2185 C CA . GLN A 1 270 ? -25.841 1.519 22.095 1.00 75.12 270 GLN A CA 1
ATOM 2186 C C . GLN A 1 270 ? -27.270 1.786 22.573 1.00 75.12 270 GLN A C 1
ATOM 2188 O O . GLN A 1 270 ? -28.050 0.857 22.782 1.00 75.12 270 GLN A O 1
ATOM 2193 N N . GLN A 1 271 ? -27.625 3.062 22.737 1.00 65.81 271 GLN A N 1
ATOM 2194 C CA . GLN A 1 271 ? -28.928 3.456 23.263 1.00 65.81 271 GLN A CA 1
ATOM 2195 C C . GLN A 1 271 ? -30.028 3.175 22.226 1.00 65.81 271 GLN A C 1
ATOM 2197 O O . GLN A 1 271 ? -30.041 3.774 21.153 1.00 65.81 271 GLN A O 1
ATOM 2202 N N . LYS A 1 272 ? -30.963 2.270 22.551 1.00 59.16 272 LYS A N 1
ATOM 2203 C CA . LYS A 1 272 ? -32.025 1.824 21.625 1.00 59.16 272 LYS A CA 1
ATOM 2204 C C . LYS A 1 272 ? -32.970 2.971 21.204 1.00 59.16 272 LYS A C 1
ATOM 2206 O O . LYS A 1 272 ? -33.404 3.031 20.061 1.00 59.16 272 LYS A O 1
ATOM 2211 N N . ASN A 1 273 ? -33.225 3.915 22.110 1.00 51.88 273 ASN A N 1
ATOM 2212 C CA . ASN A 1 273 ? -34.401 4.795 22.085 1.00 51.88 273 ASN A CA 1
ATOM 2213 C C . ASN A 1 273 ? -34.280 6.087 21.240 1.00 51.88 273 ASN A C 1
ATOM 2215 O O . ASN A 1 273 ? -35.121 6.967 21.393 1.00 51.88 273 ASN A O 1
ATOM 2219 N N . LEU A 1 274 ? -33.241 6.264 20.412 1.00 51.50 274 LEU A N 1
ATOM 2220 C CA . LEU A 1 274 ? -33.009 7.521 19.662 1.00 51.50 274 LEU A CA 1
ATOM 2221 C C . LEU A 1 274 ? -33.208 7.413 18.138 1.00 51.50 274 LEU A C 1
ATOM 2223 O O . LEU A 1 274 ? -33.100 8.419 17.440 1.00 51.50 274 LEU A O 1
ATOM 2227 N N . TRP A 1 275 ? -33.533 6.220 17.627 1.00 50.94 275 TRP A N 1
ATOM 2228 C CA . TRP A 1 275 ? -33.860 5.993 16.209 1.00 50.94 275 TRP A CA 1
ATOM 2229 C C . TRP A 1 275 ? -35.317 5.596 15.955 1.00 50.94 275 TRP A C 1
ATOM 2231 O O . TRP A 1 275 ? -35.786 5.753 14.837 1.00 50.94 275 TRP A O 1
ATOM 2241 N N . GLU A 1 276 ? -36.055 5.140 16.970 1.00 52.16 276 GLU A N 1
ATOM 2242 C CA . GLU A 1 276 ? -37.483 4.786 16.844 1.00 52.16 276 GLU A CA 1
ATOM 2243 C C . GLU A 1 276 ? -38.398 6.031 16.741 1.00 52.16 276 GLU A C 1
ATOM 2245 O O . GLU A 1 276 ? -39.619 5.923 16.695 1.00 52.16 276 GLU A O 1
ATOM 2250 N N . THR A 1 277 ? -37.802 7.227 16.659 1.00 44.00 277 THR A N 1
ATOM 2251 C CA . THR A 1 277 ? -38.456 8.514 16.381 1.00 44.00 277 THR A CA 1
ATOM 2252 C C . THR A 1 277 ? -38.091 9.065 14.995 1.00 44.00 277 THR A C 1
ATOM 2254 O O . THR A 1 277 ? -37.632 10.208 14.887 1.00 44.00 277 THR A O 1
ATOM 2257 N N . LYS A 1 278 ? -38.288 8.263 13.940 1.00 37.50 278 LYS A N 1
ATOM 2258 C CA . LYS A 1 278 ? -38.569 8.740 12.573 1.00 37.50 278 LYS A CA 1
ATOM 2259 C C . LYS A 1 278 ? -39.169 7.657 11.679 1.00 37.50 278 LYS A C 1
ATOM 2261 O O . LYS A 1 278 ? -38.554 6.575 11.598 1.00 37.50 278 LYS A O 1
#

pLDDT: mean 86.72, std 13.43, range [30.78, 98.12]

Radius of gyration: 23.05 Å; chains: 1; bounding box: 61×43×57 Å

Sequence (278 aa):
MSAESKSLPSDIQSKIEKYRKELTALGMSEATKRNPSSSHWYFYKPTTDLTAFIVNLKGNEFYIEVAYGYASTAFTRMAGAENALVEWGVSDEDITIREKMIICDEADEIIAKSKIAEMYDTYLHTPKDELLLFAKEKRKAFIQQIQAKLKPLGFKKKANTWTRSLTDTYYLMFNAQKSSFSDEYYFNLYIGKNGTNDYGDCYYTRIAPADMSPMDWQALNKEEFDFFLDKSVVPEVEKIICTPLAELGKKPSYWIGCHCNRQKCESCWQQKNLWETK

Secondary structure (DSSP, 8-state):
-PPP-PPPPHHHHHHHHHHHHHHHHTTPEEPS-S-TT-SEEEEEEEEETTEEEEEEEEE-SS-EEEEEEEEEGGGGGSTT-TTHHHHH---GGG-SEEEEEEESSHHHHHHHHHHHHHHHHHHTT--HHHHHHHHHHHHHHHHHHHHHHHTTTTPEEETTEEEEEEETTEEEEEEEEE-SSSS-EEEEEEEEETT--SS-EEEEEEE--TT--SB-TTTS-HHHHHHHIIIIIHHHHHHHHTS-HHHHTT-HHHHHT--S-TTT-TT--S-GGGSS--